Protein AF-A0A353DIU9-F1 (afdb_monomer_lite)

Sequence (204 aa):
ILGVVGCREQRPTGFNRALDSRRDLGPELVETLINTAALERGHLPIEGNPVATGRQLGFNDASKLLRRFGLEGIFGDGDDFFRGTLSVSLLELATAYATILEGGSRPATVFIRKVENTDRTLFSRPPAIFPAFNDHAIPEKLPVFLSGQSLSQADYWTVSLGEQCVVAIWIGFDQPRRFKLPAASILRLAAAQKKISGSNKNRK

Structure (mmCIF, N/CA/C/O backbone):
data_AF-A0A353DIU9-F1
#
_entry.id   AF-A0A353DIU9-F1
#
loop_
_atom_site.group_PDB
_atom_site.id
_atom_site.type_symbol
_atom_site.label_atom_id
_atom_site.label_alt_id
_atom_site.label_comp_id
_atom_site.label_asym_id
_atom_site.label_entity_id
_atom_site.label_seq_id
_atom_site.pdbx_PDB_ins_code
_atom_site.Cartn_x
_atom_site.Cartn_y
_atom_site.Cartn_z
_atom_site.occupancy
_atom_site.B_iso_or_equiv
_atom_site.auth_seq_id
_atom_site.auth_comp_id
_atom_site.auth_asym_id
_atom_site.auth_atom_id
_atom_site.pdbx_PDB_model_num
ATOM 1 N N . ILE A 1 1 ? -8.239 2.539 12.414 1.00 92.38 1 ILE A N 1
ATOM 2 C CA . ILE A 1 1 ? -8.618 3.209 11.148 1.00 92.38 1 ILE A CA 1
ATOM 3 C C . ILE A 1 1 ? -9.362 4.486 11.518 1.00 92.38 1 ILE A C 1
ATOM 5 O O . ILE A 1 1 ? -10.242 4.398 12.364 1.00 92.38 1 ILE A O 1
ATOM 9 N N . LEU A 1 2 ? -8.956 5.649 10.993 1.00 91.38 2 LEU A N 1
ATOM 10 C CA . LEU A 1 2 ? -9.533 6.954 11.376 1.00 91.38 2 LEU A CA 1
ATOM 11 C C . LEU A 1 2 ? -10.723 7.368 10.500 1.00 91.38 2 LEU A C 1
ATOM 13 O O . LEU A 1 2 ? -11.643 8.019 10.976 1.00 91.38 2 LEU A O 1
ATOM 17 N N . GLY A 1 3 ? -10.717 6.967 9.231 1.00 91.94 3 GLY A N 1
ATOM 18 C CA . GLY A 1 3 ? -11.800 7.218 8.291 1.00 91.94 3 GLY A CA 1
ATOM 19 C C . GLY A 1 3 ? -11.714 6.254 7.117 1.00 91.94 3 GLY A C 1
ATOM 20 O O . GLY A 1 3 ? -10.628 5.788 6.771 1.00 91.94 3 GLY A O 1
ATOM 21 N N . VAL A 1 4 ? -12.864 5.929 6.533 1.00 93.25 4 VAL A N 1
ATOM 22 C CA . VAL A 1 4 ? -12.969 5.078 5.347 1.00 93.25 4 VAL A CA 1
ATOM 23 C C . VAL A 1 4 ? -14.088 5.606 4.457 1.00 93.25 4 VAL A C 1
ATOM 25 O O . VAL A 1 4 ? -15.181 5.902 4.936 1.00 93.25 4 VAL A O 1
ATOM 28 N N . VAL A 1 5 ? -13.811 5.736 3.162 1.00 92.00 5 VAL A N 1
ATOM 29 C CA . VAL A 1 5 ? -14.793 6.137 2.149 1.00 92.00 5 VAL A CA 1
ATOM 30 C C . VAL A 1 5 ? -14.693 5.145 0.999 1.00 92.00 5 VAL A C 1
ATOM 32 O O . VAL A 1 5 ? -13.693 5.113 0.292 1.00 92.00 5 VAL A O 1
ATOM 35 N N . GLY A 1 6 ? -15.712 4.303 0.838 1.00 91.38 6 GLY A N 1
ATOM 36 C CA . GLY A 1 6 ? -15.717 3.219 -0.155 1.00 91.38 6 GLY A CA 1
ATOM 37 C C . GLY A 1 6 ? -16.501 3.500 -1.433 1.00 91.38 6 GLY A C 1
ATOM 38 O O . GLY A 1 6 ? -16.570 2.651 -2.324 1.00 91.38 6 GLY A O 1
ATOM 39 N N . CYS A 1 7 ? -17.183 4.639 -1.491 1.00 84.25 7 CYS A N 1
ATOM 40 C CA . CYS A 1 7 ? -18.276 4.872 -2.420 1.00 84.25 7 CYS A CA 1
ATOM 41 C C . CYS A 1 7 ? -18.476 6.382 -2.591 1.00 84.25 7 CYS A C 1
ATOM 43 O O . CYS A 1 7 ? -18.291 7.141 -1.638 1.00 84.25 7 CYS A O 1
ATOM 45 N N . ARG A 1 8 ? -18.809 6.818 -3.809 1.00 85.12 8 ARG A N 1
ATOM 46 C CA . ARG A 1 8 ? -19.121 8.228 -4.106 1.00 85.12 8 ARG A CA 1
ATOM 47 C C . ARG A 1 8 ? -20.609 8.512 -3.899 1.00 85.12 8 ARG A C 1
ATOM 49 O O . ARG A 1 8 ? -21.005 9.650 -3.671 1.00 85.12 8 ARG A O 1
ATOM 56 N N . GLU A 1 9 ? -21.429 7.481 -4.045 1.00 83.44 9 GLU A N 1
ATOM 57 C CA . GLU A 1 9 ? -22.877 7.537 -3.986 1.00 83.44 9 GLU A CA 1
ATOM 58 C C . GLU A 1 9 ? -23.370 7.844 -2.563 1.00 83.44 9 GLU A C 1
ATOM 60 O O . GLU A 1 9 ? -22.850 7.326 -1.578 1.00 83.44 9 GLU A O 1
ATOM 65 N N . GLN A 1 10 ? -24.438 8.639 -2.451 1.00 78.00 10 GLN A N 1
ATOM 66 C CA . GLN A 1 10 ? -25.072 8.944 -1.159 1.00 78.00 10 GLN A CA 1
ATOM 67 C C . GLN A 1 10 ? -25.763 7.724 -0.525 1.00 78.00 10 GLN A C 1
ATOM 69 O O . GLN A 1 10 ? -26.020 7.712 0.676 1.00 78.00 10 GLN A O 1
ATOM 74 N N . ARG A 1 11 ? -26.092 6.708 -1.335 1.00 77.88 11 ARG A N 1
ATOM 75 C CA . ARG A 1 11 ? -26.714 5.447 -0.912 1.00 77.88 11 ARG A CA 1
ATOM 76 C C . ARG A 1 11 ? -25.881 4.277 -1.448 1.00 77.88 11 ARG A C 1
ATOM 78 O O . ARG A 1 11 ? -26.096 3.867 -2.588 1.00 77.88 11 ARG A O 1
ATOM 85 N N . PRO A 1 12 ? -24.896 3.785 -0.682 1.00 76.12 12 PRO A N 1
ATOM 86 C CA . PRO A 1 12 ? -23.991 2.737 -1.140 1.00 76.12 12 PRO A CA 1
ATOM 87 C C . PRO A 1 12 ? -24.720 1.404 -1.349 1.00 76.12 12 PRO A C 1
ATOM 89 O O . PRO A 1 12 ? -25.588 1.027 -0.568 1.00 76.12 12 PRO A O 1
ATOM 92 N N . THR A 1 13 ? -24.318 0.659 -2.381 1.00 70.00 13 THR A N 1
ATOM 93 C CA . THR A 1 13 ? -24.894 -0.646 -2.764 1.00 70.00 13 THR A CA 1
ATOM 94 C C . THR A 1 13 ? -24.295 -1.837 -2.000 1.00 70.00 13 THR A C 1
ATOM 96 O O . THR A 1 13 ? -24.577 -2.984 -2.328 1.00 70.00 13 THR A O 1
ATOM 99 N N . GLY A 1 14 ? -23.459 -1.573 -0.989 1.00 82.38 14 GLY A N 1
ATOM 100 C CA . GLY A 1 14 ? -22.790 -2.581 -0.158 1.00 82.38 14 GLY A CA 1
ATOM 101 C C . GLY A 1 14 ? -21.334 -2.874 -0.538 1.00 82.38 14 GLY A C 1
ATOM 102 O O . GLY A 1 14 ? -20.595 -3.361 0.307 1.00 82.38 14 GLY A O 1
ATOM 103 N N . PHE A 1 15 ? -20.888 -2.519 -1.749 1.00 88.88 15 PHE A N 1
ATOM 104 C CA . PHE A 1 15 ? -19.489 -2.685 -2.167 1.00 88.88 15 PHE A CA 1
ATOM 105 C C . PHE A 1 15 ? -18.617 -1.510 -1.699 1.00 88.88 15 PHE A C 1
ATOM 107 O O . PHE A 1 15 ? -18.798 -0.371 -2.148 1.00 88.88 15 PHE A O 1
ATOM 114 N N . ASN A 1 16 ? -17.660 -1.770 -0.809 1.00 91.50 16 ASN A N 1
ATOM 115 C CA . ASN A 1 16 ? -16.764 -0.765 -0.251 1.00 91.50 16 ASN A CA 1
ATOM 116 C C . ASN A 1 16 ? -15.406 -0.816 -0.957 1.00 91.50 16 ASN A C 1
ATOM 118 O O . ASN A 1 16 ? -14.529 -1.593 -0.598 1.00 91.50 16 ASN A O 1
ATOM 122 N N . ARG A 1 17 ? -15.170 0.080 -1.919 1.00 94.12 17 ARG A N 1
ATOM 123 C CA . ARG A 1 17 ? -13.924 0.096 -2.712 1.00 94.12 17 ARG A CA 1
ATOM 124 C C . ARG A 1 17 ? -12.656 0.307 -1.888 1.00 94.12 17 ARG A C 1
ATOM 126 O O . ARG A 1 17 ? -11.587 -0.086 -2.334 1.00 94.12 17 ARG A O 1
ATOM 133 N N . ALA A 1 18 ? -12.750 0.897 -0.699 1.00 92.06 18 ALA A N 1
ATOM 134 C CA . ALA A 1 18 ? -11.584 1.055 0.163 1.00 92.06 18 ALA A CA 1
ATOM 135 C C . ALA A 1 18 ? -11.143 -0.272 0.810 1.00 92.06 18 ALA A C 1
ATOM 137 O O . ALA A 1 18 ? -9.990 -0.393 1.222 1.00 92.06 18 ALA A O 1
ATOM 138 N N . LEU A 1 19 ? -12.049 -1.251 0.907 1.00 91.38 19 LEU A N 1
ATOM 139 C CA . LEU A 1 19 ? -11.820 -2.538 1.569 1.00 91.38 19 LEU A CA 1
ATOM 140 C C . LEU A 1 19 ? -11.812 -3.710 0.582 1.00 91.38 19 LEU A C 1
ATOM 142 O O . LEU A 1 19 ? -10.955 -4.584 0.682 1.00 91.38 19 LEU A O 1
ATOM 146 N N . ASP A 1 20 ? -12.730 -3.693 -0.382 1.00 92.31 20 ASP A N 1
ATOM 147 C CA . ASP A 1 20 ? -13.056 -4.841 -1.230 1.00 92.31 20 ASP A CA 1
ATOM 148 C C . ASP A 1 20 ? -12.387 -4.773 -2.611 1.00 92.31 20 ASP A C 1
ATOM 150 O O . ASP A 1 20 ? -12.128 -5.801 -3.234 1.00 92.31 20 ASP A O 1
ATOM 154 N N . SER A 1 21 ? -12.103 -3.566 -3.119 1.00 94.25 21 SER A N 1
ATOM 155 C CA . SER A 1 21 ? -11.459 -3.402 -4.427 1.00 94.25 21 SER A CA 1
ATOM 156 C C . SER A 1 21 ? -9.963 -3.670 -4.319 1.00 94.25 21 SER A C 1
ATOM 158 O O . SER A 1 21 ? -9.297 -3.115 -3.448 1.00 94.25 21 SER A O 1
ATOM 160 N N . ARG A 1 22 ? -9.426 -4.449 -5.261 1.00 96.44 22 ARG A N 1
ATOM 161 C CA . ARG A 1 22 ? -7.987 -4.686 -5.432 1.00 96.44 22 ARG A CA 1
ATOM 162 C C . ARG A 1 22 ? -7.544 -4.191 -6.800 1.00 96.44 22 ARG A C 1
ATOM 164 O O . ARG A 1 22 ? -8.190 -4.507 -7.798 1.00 96.44 22 ARG A O 1
ATOM 171 N N . ARG A 1 23 ? -6.505 -3.360 -6.840 1.00 96.88 23 ARG A N 1
ATOM 172 C CA . ARG A 1 23 ? -6.073 -2.624 -8.037 1.00 96.88 23 ARG A CA 1
ATOM 173 C C . ARG A 1 23 ? -4.554 -2.541 -8.091 1.00 96.88 23 ARG A C 1
ATOM 175 O O . ARG A 1 23 ? -3.916 -2.543 -7.042 1.00 96.88 23 ARG A O 1
ATOM 182 N N . ASP A 1 24 ? -4.009 -2.472 -9.302 1.00 97.00 24 ASP A N 1
ATOM 183 C CA . ASP A 1 24 ? -2.567 -2.333 -9.512 1.00 97.00 24 ASP A CA 1
ATOM 184 C C . ASP A 1 24 ? -2.090 -0.941 -9.102 1.00 97.00 24 ASP A C 1
ATOM 186 O O . ASP A 1 24 ? -2.813 0.044 -9.265 1.00 97.00 24 ASP A O 1
ATOM 190 N N . LEU A 1 25 ? -0.864 -0.851 -8.590 1.00 96.19 25 LEU A N 1
ATOM 191 C CA . LEU A 1 25 ? -0.301 0.388 -8.056 1.00 96.19 25 LEU A CA 1
ATOM 192 C C . LEU A 1 25 ? 0.372 1.239 -9.134 1.00 96.19 25 LEU A C 1
ATOM 194 O O . LEU A 1 25 ? 0.007 2.397 -9.329 1.00 96.19 25 LEU A O 1
ATOM 198 N N . GLY A 1 26 ? 1.346 0.651 -9.830 1.00 96.62 26 GLY A N 1
ATOM 199 C CA . GLY A 1 26 ? 2.267 1.363 -10.717 1.00 96.62 26 GLY A CA 1
ATOM 200 C C . GLY A 1 26 ? 3.628 1.710 -10.091 1.00 96.62 26 GLY A C 1
ATOM 201 O O . GLY A 1 26 ? 3.849 1.484 -8.893 1.00 96.62 26 GLY A O 1
ATOM 202 N N . PRO A 1 27 ? 4.558 2.229 -10.912 1.00 96.56 27 PRO A N 1
ATOM 203 C CA . PRO A 1 27 ? 5.972 2.338 -10.567 1.00 96.56 27 PRO A CA 1
ATOM 204 C C . PRO A 1 27 ? 6.255 3.370 -9.467 1.00 96.56 27 PRO A C 1
ATOM 206 O O . PRO A 1 27 ? 7.092 3.119 -8.605 1.00 96.56 27 PRO A O 1
ATOM 209 N N . GLU A 1 28 ? 5.538 4.494 -9.432 1.00 96.12 28 GLU A N 1
ATOM 210 C CA . GLU A 1 28 ? 5.808 5.559 -8.456 1.00 96.12 28 GLU A CA 1
ATOM 211 C C . GLU A 1 28 ? 5.405 5.160 -7.029 1.00 96.12 28 GLU A C 1
ATOM 213 O O . GLU A 1 28 ? 6.017 5.592 -6.053 1.00 96.12 28 GLU A O 1
ATOM 218 N N . LEU A 1 29 ? 4.371 4.325 -6.891 1.00 96.94 29 LEU A N 1
ATOM 219 C CA . LEU A 1 29 ? 3.919 3.834 -5.587 1.00 96.94 29 LEU A CA 1
ATOM 220 C C . LEU A 1 29 ? 4.776 2.646 -5.132 1.00 96.94 29 LEU A C 1
ATOM 222 O O . LEU A 1 29 ? 5.149 2.553 -3.964 1.00 96.94 29 LEU A O 1
ATOM 226 N N . VAL A 1 30 ? 5.125 1.733 -6.041 1.00 97.38 30 VAL A N 1
ATOM 227 C CA . VAL A 1 30 ? 5.917 0.553 -5.666 1.00 97.38 30 VAL A CA 1
ATOM 228 C C . VAL A 1 30 ? 7.360 0.899 -5.299 1.00 97.38 30 VAL A C 1
ATOM 230 O O . VAL A 1 30 ? 7.969 0.187 -4.505 1.00 97.38 30 VAL A O 1
ATOM 233 N N . GLU A 1 31 ? 7.907 1.997 -5.826 1.00 96.62 31 GLU A N 1
ATOM 234 C CA . GLU A 1 31 ? 9.313 2.350 -5.643 1.00 96.62 31 GLU A CA 1
ATOM 235 C C . GLU A 1 31 ? 9.712 2.477 -4.174 1.00 96.62 31 GLU A C 1
ATOM 237 O O . GLU A 1 31 ? 10.659 1.825 -3.744 1.00 96.62 31 GLU A O 1
ATOM 242 N N . THR A 1 32 ? 8.971 3.243 -3.370 1.00 96.94 32 THR A N 1
ATOM 243 C CA . THR A 1 32 ? 9.295 3.378 -1.939 1.00 96.94 32 THR A CA 1
ATOM 244 C C . THR A 1 32 ? 9.235 2.029 -1.222 1.00 96.94 32 THR A C 1
ATOM 246 O O . THR A 1 32 ? 10.104 1.734 -0.408 1.00 96.94 32 THR A O 1
ATOM 249 N N . LEU A 1 33 ? 8.261 1.181 -1.564 1.00 97.69 33 LEU A N 1
ATOM 250 C CA . LEU A 1 33 ? 8.105 -0.146 -0.967 1.00 97.69 33 LEU A CA 1
ATOM 251 C C . LEU A 1 33 ? 9.306 -1.055 -1.288 1.00 97.69 33 LEU A C 1
ATOM 253 O O . LEU A 1 33 ? 9.844 -1.712 -0.397 1.00 97.69 33 LEU A O 1
ATOM 257 N N . ILE A 1 34 ? 9.748 -1.072 -2.548 1.00 97.81 34 ILE A N 1
ATOM 258 C CA . ILE A 1 34 ? 10.893 -1.875 -2.996 1.00 97.81 34 ILE A CA 1
ATOM 259 C C . ILE A 1 34 ? 12.206 -1.320 -2.452 1.00 97.81 34 ILE A C 1
ATOM 261 O O . ILE A 1 34 ? 13.049 -2.101 -2.021 1.00 97.81 34 ILE A O 1
ATOM 265 N N . ASN A 1 35 ? 12.365 0.001 -2.400 1.00 97.44 35 ASN A N 1
ATOM 266 C CA . ASN A 1 35 ? 13.553 0.636 -1.838 1.00 97.44 35 ASN A CA 1
ATOM 267 C C . ASN A 1 35 ? 13.701 0.301 -0.347 1.00 97.44 35 ASN A C 1
ATOM 269 O O . ASN A 1 35 ? 14.782 -0.097 0.077 1.00 97.44 35 ASN A O 1
ATOM 273 N N . THR A 1 36 ? 12.618 0.371 0.436 1.00 98.00 36 THR A N 1
ATOM 274 C CA . THR A 1 36 ? 12.624 -0.067 1.843 1.00 98.00 36 THR A CA 1
ATOM 275 C C . THR A 1 36 ? 12.973 -1.550 1.968 1.00 98.00 36 THR A C 1
ATOM 277 O O . THR A 1 36 ? 13.806 -1.926 2.789 1.00 98.00 36 THR A O 1
ATOM 280 N N . ALA A 1 37 ? 12.378 -2.413 1.139 1.00 98.12 37 ALA A N 1
ATOM 281 C CA . ALA A 1 37 ? 12.677 -3.844 1.163 1.00 98.12 37 ALA A CA 1
ATOM 282 C C . ALA A 1 37 ? 14.140 -4.154 0.784 1.00 98.12 37 ALA A C 1
ATOM 284 O O . ALA A 1 37 ? 14.746 -5.059 1.355 1.00 98.12 37 ALA A O 1
ATOM 285 N N . ALA A 1 38 ? 14.714 -3.399 -0.155 1.00 97.88 38 ALA A N 1
ATOM 286 C CA . ALA A 1 38 ? 16.107 -3.524 -0.563 1.00 97.88 38 ALA A CA 1
ATOM 287 C C . ALA A 1 38 ? 17.060 -3.126 0.572 1.00 97.88 38 ALA A C 1
ATOM 289 O O . ALA A 1 38 ? 17.967 -3.896 0.893 1.00 97.88 38 ALA A O 1
ATOM 290 N N . LEU A 1 39 ? 16.801 -1.993 1.235 1.00 97.75 39 LEU A N 1
ATOM 291 C CA . LEU A 1 39 ? 17.610 -1.521 2.361 1.00 97.75 39 LEU A CA 1
ATOM 292 C C . LEU A 1 39 ? 17.602 -2.510 3.536 1.00 97.75 39 LEU A C 1
ATOM 294 O O . LEU A 1 39 ? 18.659 -2.791 4.089 1.00 97.75 39 LEU A O 1
ATOM 298 N N . GLU A 1 40 ? 16.453 -3.119 3.855 1.00 98.06 40 GLU A N 1
ATOM 299 C CA . GLU A 1 40 ? 16.345 -4.168 4.891 1.00 98.06 40 GLU A CA 1
ATOM 300 C C . GLU A 1 40 ? 17.230 -5.393 4.600 1.00 98.06 40 GLU A C 1
ATOM 302 O O . GLU A 1 40 ? 17.585 -6.136 5.513 1.00 98.06 40 GLU A O 1
ATOM 307 N N . ARG A 1 41 ? 17.595 -5.632 3.334 1.00 97.44 41 ARG A N 1
ATOM 308 C CA . ARG A 1 41 ? 18.524 -6.701 2.932 1.00 97.44 41 ARG A CA 1
ATOM 309 C C . ARG A 1 41 ? 19.929 -6.199 2.600 1.00 97.44 41 ARG A C 1
ATOM 311 O O . ARG A 1 41 ? 20.741 -6.974 2.103 1.00 97.44 41 ARG A O 1
ATOM 318 N N . GLY A 1 42 ? 20.235 -4.937 2.895 1.00 96.50 42 GLY A N 1
ATOM 319 C CA . GLY A 1 42 ? 21.548 -4.342 2.648 1.00 96.50 42 GLY A CA 1
ATOM 320 C C . GLY A 1 42 ? 21.831 -4.024 1.177 1.00 96.50 42 GLY A C 1
ATOM 321 O O . GLY A 1 42 ? 22.985 -3.805 0.813 1.00 96.50 42 GLY A O 1
ATOM 322 N N . HIS A 1 43 ? 20.805 -3.993 0.323 1.00 97.00 43 HIS A N 1
ATOM 323 C CA . HIS A 1 43 ? 20.927 -3.546 -1.063 1.00 97.00 43 HIS A CA 1
ATOM 324 C C . HIS A 1 43 ? 20.680 -2.041 -1.161 1.00 97.00 43 HIS A C 1
ATOM 326 O O . HIS A 1 43 ? 19.716 -1.523 -0.596 1.00 97.00 43 HIS A O 1
ATOM 332 N N . LEU A 1 44 ? 21.532 -1.340 -1.912 1.00 95.81 44 LEU A N 1
ATOM 333 C CA . LEU A 1 44 ? 21.380 0.094 -2.142 1.00 95.81 44 LEU A CA 1
ATOM 334 C C . LEU A 1 44 ? 20.344 0.343 -3.252 1.00 95.81 44 LEU A C 1
ATOM 336 O O . LEU A 1 44 ? 20.527 -0.141 -4.376 1.00 95.81 44 LEU A O 1
ATOM 340 N N . PRO A 1 45 ? 19.270 1.107 -2.975 1.00 96.50 45 PRO A N 1
ATOM 341 C CA . PRO A 1 45 ? 18.291 1.463 -3.989 1.00 96.50 45 PRO A CA 1
ATOM 342 C C . PRO A 1 45 ? 18.896 2.252 -5.151 1.00 96.50 45 PRO A C 1
ATOM 344 O O . PRO A 1 45 ? 19.708 3.155 -4.956 1.00 96.50 45 PRO A O 1
ATOM 347 N N . ILE A 1 46 ? 18.443 1.947 -6.366 1.00 96.19 46 ILE A N 1
ATOM 348 C CA . ILE A 1 46 ? 18.699 2.747 -7.564 1.00 96.19 46 ILE A CA 1
ATOM 349 C C . ILE A 1 46 ? 17.509 3.693 -7.740 1.00 96.19 46 ILE A C 1
ATOM 351 O O . ILE A 1 46 ? 16.416 3.268 -8.121 1.00 96.19 46 ILE A O 1
ATOM 355 N N . GLU A 1 47 ? 17.728 4.972 -7.438 1.00 91.56 47 GLU A N 1
ATOM 356 C CA . GLU A 1 47 ? 16.706 6.026 -7.488 1.00 91.56 47 GLU A CA 1
ATOM 357 C C . GLU A 1 47 ? 16.010 6.085 -8.861 1.00 91.56 47 GLU A C 1
ATOM 359 O O . GLU A 1 47 ? 16.658 6.042 -9.910 1.00 91.56 47 GLU A O 1
ATOM 364 N N . GLY A 1 48 ? 14.674 6.139 -8.856 1.00 93.69 48 GLY A N 1
ATOM 365 C CA . GLY A 1 48 ? 13.836 6.170 -10.055 1.00 93.69 48 GLY A CA 1
ATOM 366 C C . GLY A 1 48 ? 13.793 4.858 -10.844 1.00 93.69 48 GLY A C 1
ATOM 367 O O . GLY A 1 48 ? 13.194 4.810 -11.920 1.00 93.69 48 GLY A O 1
ATOM 368 N N . ASN A 1 49 ? 14.429 3.786 -10.356 1.00 96.56 49 ASN A N 1
ATOM 369 C CA . ASN A 1 49 ? 14.504 2.508 -11.058 1.00 96.56 49 ASN A CA 1
ATOM 370 C C . ASN A 1 49 ? 14.141 1.321 -10.147 1.00 96.56 49 ASN A C 1
ATOM 372 O O . ASN A 1 49 ? 14.999 0.493 -9.816 1.00 96.56 49 ASN A O 1
ATOM 376 N N . PRO A 1 50 ? 12.852 1.177 -9.778 1.00 96.56 50 PRO A N 1
ATOM 377 C CA . PRO A 1 50 ? 12.405 0.111 -8.885 1.00 96.56 50 PRO A CA 1
ATOM 378 C C . PRO A 1 50 ? 12.646 -1.294 -9.450 1.00 96.56 50 PRO A C 1
ATOM 380 O O . PRO A 1 50 ? 12.844 -2.231 -8.683 1.00 96.56 50 PRO A O 1
ATOM 383 N N . VAL A 1 51 ? 12.707 -1.452 -10.778 1.00 98.06 51 VAL A N 1
ATOM 384 C CA . VAL A 1 51 ? 13.047 -2.730 -11.424 1.00 98.06 51 VAL A CA 1
ATOM 385 C C . VAL A 1 51 ? 14.503 -3.102 -11.173 1.00 98.06 51 VAL A C 1
ATOM 387 O O . VAL A 1 51 ? 14.787 -4.229 -10.777 1.00 98.06 51 VAL A O 1
ATOM 390 N N . ALA A 1 52 ? 15.437 -2.171 -11.377 1.00 98.00 52 ALA A N 1
ATOM 391 C CA . ALA A 1 52 ? 16.848 -2.444 -11.132 1.00 98.00 52 ALA A CA 1
ATOM 392 C C . ALA A 1 52 ? 17.118 -2.703 -9.642 1.00 98.00 52 ALA A C 1
ATOM 394 O O . ALA A 1 52 ? 17.816 -3.663 -9.324 1.00 98.00 52 ALA A O 1
ATOM 395 N N . THR A 1 53 ? 16.514 -1.924 -8.738 1.00 97.56 53 THR A N 1
ATOM 396 C CA . THR A 1 53 ? 16.554 -2.183 -7.287 1.00 97.56 53 THR A CA 1
ATOM 397 C C . THR A 1 53 ? 15.976 -3.558 -6.951 1.00 97.56 53 THR A C 1
ATOM 399 O O . THR A 1 53 ? 16.606 -4.364 -6.271 1.00 97.56 53 THR A O 1
ATOM 402 N N . GLY A 1 54 ? 14.792 -3.862 -7.479 1.00 96.94 54 GLY A N 1
ATOM 403 C CA . GLY A 1 54 ? 14.092 -5.115 -7.242 1.00 96.94 54 GLY A CA 1
ATOM 404 C C . GLY A 1 54 ? 14.860 -6.346 -7.713 1.00 96.94 54 GLY A C 1
ATOM 405 O O . GLY A 1 54 ? 14.885 -7.359 -7.020 1.00 96.94 54 GLY A O 1
ATOM 406 N N . ARG A 1 55 ? 15.558 -6.255 -8.848 1.00 97.62 55 ARG A N 1
ATOM 407 C CA . ARG A 1 55 ? 16.420 -7.333 -9.354 1.00 97.62 55 ARG A CA 1
ATOM 408 C C . ARG A 1 55 ? 17.606 -7.638 -8.436 1.00 97.62 55 ARG A C 1
ATOM 410 O O . ARG A 1 55 ? 18.001 -8.797 -8.381 1.00 97.62 55 ARG A O 1
ATOM 417 N N . GLN A 1 56 ? 18.146 -6.648 -7.713 1.00 96.62 56 GLN A N 1
ATOM 418 C CA . GLN A 1 56 ? 19.188 -6.897 -6.703 1.00 96.62 56 GLN A CA 1
ATOM 419 C C . GLN A 1 56 ? 18.651 -7.749 -5.548 1.00 96.62 56 GLN A C 1
ATOM 421 O O . GLN A 1 56 ? 19.336 -8.652 -5.082 1.00 96.62 56 GLN A O 1
ATOM 426 N N . LEU A 1 57 ? 17.414 -7.471 -5.125 1.00 96.00 57 LEU A N 1
ATOM 427 C CA . LEU A 1 57 ? 16.736 -8.147 -4.019 1.00 96.00 57 LEU A CA 1
ATOM 428 C C . LEU A 1 57 ? 16.167 -9.525 -4.412 1.00 96.00 57 LEU A C 1
ATOM 430 O O . LEU A 1 57 ? 16.140 -10.452 -3.608 1.00 96.00 57 LEU A O 1
ATOM 434 N N . GLY A 1 58 ? 15.686 -9.659 -5.649 1.00 96.62 58 GLY A N 1
ATOM 435 C CA . GLY A 1 58 ? 14.988 -10.841 -6.146 1.00 96.62 58 GLY A CA 1
ATOM 436 C C . GLY A 1 58 ? 13.522 -10.930 -5.695 1.00 96.62 58 GLY A C 1
ATOM 437 O O . GLY A 1 58 ? 13.126 -10.468 -4.624 1.00 96.62 58 GLY A O 1
ATOM 438 N N . PHE A 1 59 ? 12.685 -11.565 -6.524 1.00 96.38 59 PHE A N 1
ATOM 439 C CA . PHE A 1 59 ? 11.230 -11.634 -6.318 1.00 96.38 59 PHE A CA 1
ATOM 440 C C . PHE A 1 59 ? 10.826 -12.290 -4.988 1.00 96.38 59 PHE A C 1
ATOM 442 O O . PHE A 1 59 ? 9.933 -11.805 -4.294 1.00 96.38 59 PHE A O 1
ATOM 449 N N . ASN A 1 60 ? 11.479 -13.389 -4.605 1.00 95.88 60 ASN A N 1
ATOM 450 C CA . ASN A 1 60 ? 11.102 -14.147 -3.409 1.00 95.88 60 ASN A CA 1
ATOM 451 C C . ASN A 1 60 ? 11.313 -13.351 -2.116 1.00 95.88 60 ASN A C 1
ATOM 453 O O . ASN A 1 60 ? 10.469 -13.404 -1.223 1.00 95.88 60 ASN A O 1
ATOM 457 N N . ASP A 1 61 ? 12.419 -12.617 -2.002 1.00 96.56 61 ASP A N 1
ATOM 458 C CA . ASP A 1 61 ? 12.679 -11.802 -0.815 1.00 96.56 61 ASP A CA 1
ATOM 459 C C . ASP A 1 61 ? 11.831 -10.533 -0.814 1.00 96.56 61 ASP A C 1
ATOM 461 O O . ASP A 1 61 ? 11.235 -10.200 0.214 1.00 96.56 61 ASP A O 1
ATOM 465 N N . ALA A 1 62 ? 11.685 -9.890 -1.973 1.00 97.12 62 ALA A N 1
ATOM 466 C CA . ALA A 1 62 ? 10.831 -8.721 -2.121 1.00 97.12 62 ALA A CA 1
ATOM 467 C C . ALA A 1 62 ? 9.366 -9.030 -1.777 1.00 97.12 62 ALA A C 1
ATOM 469 O O . ALA A 1 62 ? 8.768 -8.349 -0.948 1.00 97.12 62 ALA A O 1
ATOM 470 N N . SER A 1 63 ? 8.793 -10.096 -2.340 1.00 97.25 63 SER A N 1
ATOM 471 C CA . SER A 1 63 ? 7.406 -10.498 -2.072 1.00 97.25 63 SER A CA 1
ATOM 472 C C . SER A 1 63 ? 7.170 -10.833 -0.596 1.00 97.25 63 SER A C 1
ATOM 474 O O . SER A 1 63 ? 6.180 -10.385 -0.015 1.00 97.25 63 SER A O 1
ATOM 476 N N . LYS A 1 64 ? 8.091 -11.557 0.054 1.00 97.62 64 LYS A N 1
ATOM 477 C CA . LYS A 1 64 ? 8.007 -11.844 1.496 1.00 97.62 64 LYS A CA 1
ATOM 478 C C . LYS A 1 64 ? 8.040 -10.568 2.336 1.00 97.62 64 LYS A C 1
ATOM 480 O O . LYS A 1 64 ? 7.267 -10.453 3.286 1.00 97.62 64 LYS A O 1
ATOM 485 N N . LEU A 1 65 ? 8.905 -9.611 2.002 1.00 98.19 65 LEU A N 1
ATOM 486 C CA . LEU A 1 65 ? 8.993 -8.333 2.715 1.00 98.19 65 LEU A CA 1
ATOM 487 C C . LEU A 1 65 ? 7.744 -7.475 2.510 1.00 98.19 65 LEU A C 1
ATOM 489 O O . LEU A 1 65 ? 7.176 -6.995 3.486 1.00 98.19 65 LEU A O 1
ATOM 493 N N . LEU A 1 66 ? 7.235 -7.366 1.283 1.00 98.12 66 LEU A N 1
ATOM 494 C CA . LEU A 1 66 ? 5.998 -6.628 1.019 1.00 98.12 66 LEU A CA 1
ATOM 495 C C . LEU A 1 66 ? 4.788 -7.219 1.763 1.00 98.12 66 LEU A C 1
ATOM 497 O O . LEU A 1 66 ? 3.960 -6.466 2.284 1.00 98.12 66 LEU A O 1
ATOM 501 N N . ARG A 1 67 ? 4.719 -8.548 1.924 1.00 98.25 67 ARG A N 1
ATOM 502 C CA . ARG A 1 67 ? 3.721 -9.192 2.801 1.00 98.25 67 ARG A CA 1
ATOM 503 C C . ARG A 1 67 ? 3.906 -8.813 4.268 1.00 98.25 67 ARG A C 1
ATOM 505 O O . ARG A 1 67 ? 2.936 -8.465 4.943 1.00 98.25 67 ARG A O 1
ATOM 512 N N . ARG A 1 68 ? 5.150 -8.765 4.763 1.00 98.19 68 ARG A N 1
ATOM 513 C CA . ARG A 1 68 ? 5.449 -8.254 6.118 1.00 98.19 68 ARG A CA 1
ATOM 514 C C . ARG A 1 68 ? 4.982 -6.810 6.297 1.00 98.19 68 ARG A C 1
ATOM 516 O O . ARG A 1 68 ? 4.521 -6.482 7.385 1.00 98.19 68 ARG A O 1
ATOM 523 N N . PHE A 1 69 ? 5.004 -5.983 5.249 1.00 98.06 69 PHE A N 1
ATOM 524 C CA . PHE A 1 69 ? 4.505 -4.601 5.305 1.00 98.06 69 PHE A CA 1
ATOM 525 C C . PHE A 1 69 ? 2.967 -4.536 5.364 1.00 98.06 69 PHE A C 1
ATOM 527 O O . PHE A 1 69 ? 2.406 -3.527 5.779 1.00 98.06 69 PHE A O 1
ATOM 534 N N . GLY A 1 70 ? 2.264 -5.624 5.030 1.00 97.12 70 GLY A N 1
ATOM 535 C CA . GLY A 1 70 ? 0.797 -5.706 5.056 1.00 97.12 70 GLY A CA 1
ATOM 536 C C . GLY A 1 70 ? 0.131 -5.782 3.685 1.00 97.12 70 GLY A C 1
ATOM 537 O O . GLY A 1 70 ? -1.087 -5.635 3.609 1.00 97.12 70 GLY A O 1
ATOM 538 N N . LEU A 1 71 ? 0.895 -6.010 2.613 1.00 97.25 71 LEU A N 1
ATOM 539 C CA . LEU A 1 71 ? 0.347 -6.236 1.276 1.00 97.25 71 LEU A CA 1
ATOM 540 C C . LEU A 1 71 ? 0.058 -7.727 1.085 1.00 97.25 71 LEU A C 1
ATOM 542 O O . LEU A 1 71 ? 0.975 -8.505 0.841 1.00 97.25 71 LEU A O 1
ATOM 546 N N . GLU A 1 72 ? -1.210 -8.127 1.174 1.00 95.12 72 GLU A N 1
ATOM 547 C CA . GLU A 1 72 ? -1.618 -9.535 1.014 1.00 95.12 72 GLU A CA 1
ATOM 548 C C . GLU A 1 72 ? -2.172 -9.868 -0.376 1.00 95.12 72 GLU A C 1
ATOM 550 O O . GLU A 1 72 ? -2.551 -11.010 -0.640 1.00 95.12 72 GLU A O 1
ATOM 555 N N . GLY A 1 73 ? -2.184 -8.888 -1.279 1.00 93.75 73 GLY A N 1
ATOM 556 C CA . GLY A 1 73 ? -2.698 -9.026 -2.634 1.00 93.75 73 GLY A CA 1
ATOM 557 C C . GLY A 1 73 ? -1.958 -10.004 -3.547 1.00 93.75 73 GLY A C 1
ATOM 558 O O . GLY A 1 73 ? -1.053 -10.752 -3.156 1.00 93.75 73 GLY A O 1
ATOM 559 N N . ILE A 1 74 ? -2.390 -9.988 -4.807 1.00 96.88 74 ILE A N 1
ATOM 560 C CA . ILE A 1 74 ? -1.805 -10.801 -5.875 1.00 96.88 74 ILE A CA 1
ATOM 561 C C . ILE A 1 74 ? -0.672 -10.001 -6.502 1.00 96.88 74 ILE A C 1
ATOM 563 O O . ILE A 1 74 ? -0.857 -8.852 -6.901 1.00 96.88 74 ILE A O 1
ATOM 567 N N . PHE A 1 75 ? 0.506 -10.605 -6.562 1.00 96.94 75 PHE A N 1
ATOM 568 C CA . PHE A 1 75 ? 1.705 -9.987 -7.108 1.00 96.94 75 PHE A CA 1
ATOM 569 C C . PHE A 1 75 ? 1.914 -10.494 -8.530 1.00 96.94 75 PHE A C 1
ATOM 571 O O . PHE A 1 75 ? 1.750 -11.688 -8.772 1.00 96.94 75 PHE A O 1
ATOM 578 N N . GLY A 1 76 ? 2.238 -9.589 -9.453 1.00 94.25 76 GLY A N 1
ATOM 579 C CA . GLY A 1 76 ? 2.665 -9.960 -10.798 1.00 94.25 76 GLY A CA 1
ATOM 580 C C . GLY A 1 76 ? 3.984 -10.731 -10.773 1.00 94.25 76 GLY A C 1
ATOM 581 O O . GLY A 1 76 ? 4.662 -10.785 -9.748 1.00 94.25 76 GLY A O 1
ATOM 582 N N . ASP A 1 77 ? 4.358 -11.306 -11.908 1.00 88.75 77 ASP A N 1
ATOM 583 C CA . ASP A 1 77 ? 5.587 -12.086 -12.036 1.00 88.75 77 ASP A CA 1
ATOM 584 C C . ASP A 1 77 ? 6.758 -11.235 -12.549 1.00 88.75 77 ASP A C 1
ATOM 586 O O . ASP A 1 77 ? 6.583 -10.208 -13.209 1.00 88.75 77 ASP A O 1
ATOM 590 N N . GLY A 1 78 ? 7.981 -11.689 -12.268 1.00 89.12 78 GLY A N 1
ATOM 591 C CA . GLY A 1 78 ? 9.203 -11.122 -12.842 1.00 89.12 78 GLY A CA 1
ATOM 592 C C . GLY A 1 78 ? 9.356 -9.616 -12.602 1.00 89.12 78 GLY A C 1
ATOM 593 O O . GLY A 1 78 ? 9.223 -9.135 -11.479 1.00 89.12 78 GLY A O 1
ATOM 594 N N . ASP A 1 79 ? 9.663 -8.868 -13.664 1.00 95.56 79 ASP A N 1
ATOM 595 C CA . ASP A 1 79 ? 9.862 -7.417 -13.572 1.00 95.56 79 ASP A CA 1
ATOM 596 C C . ASP A 1 79 ? 8.558 -6.632 -13.402 1.00 95.56 79 ASP A C 1
ATOM 598 O O . ASP A 1 79 ? 8.590 -5.514 -12.886 1.00 95.56 79 ASP A O 1
ATOM 602 N N . ASP A 1 80 ? 7.415 -7.185 -13.811 1.00 95.38 80 ASP A N 1
ATOM 603 C CA . ASP A 1 80 ? 6.128 -6.488 -13.736 1.00 95.38 80 ASP A CA 1
ATOM 604 C C . ASP A 1 80 ? 5.713 -6.244 -12.284 1.00 95.38 80 ASP A C 1
ATOM 606 O O . ASP A 1 80 ? 5.148 -5.191 -11.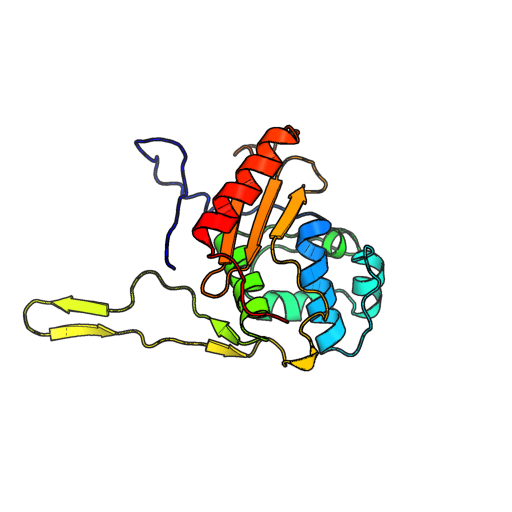973 1.00 95.38 80 ASP A O 1
ATOM 610 N N . PHE A 1 81 ? 6.087 -7.154 -11.381 1.00 97.19 81 PHE A N 1
ATOM 611 C CA . PHE A 1 81 ? 6.026 -6.956 -9.934 1.00 97.19 81 PHE A CA 1
ATOM 612 C C . PHE A 1 81 ? 6.722 -5.659 -9.504 1.00 97.19 81 PHE A C 1
ATOM 614 O O . PHE A 1 81 ? 6.118 -4.800 -8.861 1.00 97.19 81 PHE A O 1
ATOM 621 N N . PHE A 1 82 ? 7.980 -5.478 -9.918 1.00 97.88 82 PHE A N 1
ATOM 622 C CA . PHE A 1 82 ? 8.788 -4.309 -9.569 1.00 97.88 82 PHE A CA 1
ATOM 623 C C . PHE A 1 82 ? 8.354 -3.031 -10.296 1.00 97.88 82 PHE A C 1
ATOM 625 O O . PHE A 1 82 ? 8.721 -1.934 -9.886 1.00 97.88 82 PHE A O 1
ATOM 632 N N . ARG A 1 83 ? 7.551 -3.148 -11.359 1.00 97.12 83 ARG A N 1
ATOM 633 C CA . ARG A 1 83 ? 6.867 -2.019 -12.010 1.00 97.12 83 ARG A CA 1
ATOM 634 C C . ARG A 1 83 ? 5.531 -1.663 -11.351 1.00 97.12 83 ARG A C 1
ATOM 636 O O . ARG A 1 83 ? 4.873 -0.723 -11.791 1.00 97.12 83 ARG A O 1
ATOM 643 N N . GLY A 1 84 ? 5.130 -2.390 -10.310 1.00 96.69 84 GLY A N 1
ATOM 644 C CA . GLY A 1 84 ? 3.937 -2.097 -9.520 1.00 96.69 84 GLY A CA 1
ATOM 645 C C . GLY A 1 84 ? 2.684 -2.844 -9.965 1.00 96.69 84 GLY A C 1
ATOM 646 O O . GLY A 1 84 ? 1.580 -2.402 -9.639 1.00 96.69 84 GLY A O 1
ATOM 647 N N . THR A 1 85 ? 2.840 -3.964 -10.677 1.00 97.06 85 THR A N 1
ATOM 648 C CA . THR A 1 85 ? 1.758 -4.931 -10.923 1.00 97.06 85 THR A CA 1
ATOM 649 C C . THR A 1 85 ? 1.515 -5.714 -9.634 1.00 97.06 85 THR A C 1
ATOM 651 O O . THR A 1 85 ? 2.132 -6.746 -9.362 1.00 97.06 85 THR A O 1
ATOM 654 N N . LEU A 1 86 ? 0.686 -5.126 -8.779 1.00 94.88 86 LEU A N 1
ATOM 655 C CA . LEU A 1 86 ? 0.429 -5.506 -7.395 1.00 94.88 86 LEU A CA 1
ATOM 656 C C . LEU A 1 86 ? -1.048 -5.236 -7.120 1.00 94.88 86 LEU A C 1
ATOM 658 O O . LEU A 1 86 ? -1.413 -4.110 -6.790 1.00 94.88 86 LEU A O 1
ATOM 662 N N . SER A 1 87 ? -1.900 -6.250 -7.244 1.00 95.62 87 SER A N 1
ATOM 663 C CA . SER A 1 87 ? -3.342 -6.097 -7.054 1.00 95.62 87 SER A CA 1
ATOM 664 C C . SER A 1 87 ? -3.686 -6.061 -5.564 1.00 95.62 87 SER A C 1
ATOM 666 O O . SER A 1 87 ? -3.907 -7.097 -4.924 1.00 95.62 87 SER A O 1
ATOM 668 N N . VAL A 1 88 ? -3.713 -4.853 -4.997 1.00 97.00 88 VAL A N 1
ATOM 669 C CA . VAL A 1 88 ? -3.864 -4.608 -3.553 1.00 97.00 88 VAL A CA 1
ATOM 670 C C . VAL A 1 88 ? -5.045 -3.691 -3.253 1.00 97.00 88 VAL A C 1
ATOM 672 O O . VAL A 1 88 ? -5.491 -2.925 -4.111 1.00 97.00 88 VAL A O 1
ATOM 675 N N . SER A 1 89 ? -5.583 -3.783 -2.038 1.00 96.38 89 SER A N 1
ATOM 676 C CA . SER A 1 89 ? -6.639 -2.881 -1.577 1.00 96.38 89 SER A CA 1
ATOM 677 C C . SER A 1 89 ? -6.083 -1.561 -1.049 1.00 96.38 89 SER A C 1
ATOM 679 O O . SER A 1 89 ? -4.912 -1.442 -0.681 1.00 96.38 89 SER A O 1
ATOM 681 N N . LEU A 1 90 ? -6.949 -0.548 -0.963 1.00 96.38 90 LEU A N 1
ATOM 682 C CA . LEU A 1 90 ? -6.579 0.751 -0.397 1.00 96.38 90 LEU A CA 1
ATOM 683 C C . LEU A 1 90 ? -6.157 0.625 1.078 1.00 96.38 90 LEU A C 1
ATOM 685 O O . LEU A 1 90 ? -5.229 1.307 1.511 1.00 96.38 90 LEU A O 1
ATOM 689 N N . LEU A 1 91 ? -6.803 -0.265 1.841 1.00 96.44 91 LEU A N 1
ATOM 690 C CA . LEU A 1 91 ? -6.423 -0.543 3.226 1.00 96.44 91 LEU A CA 1
ATOM 691 C C . LEU A 1 91 ? -5.044 -1.209 3.326 1.00 96.44 91 LEU A C 1
ATOM 693 O O . LEU A 1 91 ? -4.266 -0.845 4.207 1.00 96.44 91 LEU A O 1
ATOM 697 N N . GLU A 1 92 ? -4.726 -2.153 2.439 1.00 97.25 92 GLU A N 1
ATOM 698 C CA . GLU A 1 92 ? -3.401 -2.785 2.384 1.00 97.25 92 GLU A CA 1
ATOM 699 C C . GLU A 1 92 ? -2.319 -1.749 2.066 1.00 97.25 92 GLU A C 1
ATOM 701 O O . GLU A 1 92 ? -1.321 -1.665 2.781 1.00 97.25 92 GLU A O 1
ATOM 706 N N . LEU A 1 93 ? -2.554 -0.890 1.068 1.00 97.69 93 LEU A N 1
ATOM 707 C CA . LEU A 1 93 ? -1.628 0.184 0.712 1.00 97.69 93 LEU A CA 1
ATOM 708 C C . LEU A 1 93 ? -1.401 1.149 1.885 1.00 97.69 93 LEU A C 1
ATOM 710 O O . LEU A 1 93 ? -0.260 1.443 2.240 1.00 97.69 93 LEU A O 1
ATOM 714 N N . ALA A 1 94 ? -2.477 1.603 2.534 1.00 96.94 94 ALA A N 1
ATOM 715 C CA . ALA A 1 94 ? -2.379 2.474 3.704 1.00 96.94 94 ALA A CA 1
ATOM 716 C C . ALA A 1 94 ? -1.621 1.801 4.862 1.00 96.94 94 ALA A C 1
ATOM 718 O O . ALA A 1 94 ? -0.846 2.460 5.551 1.00 96.94 94 ALA A O 1
ATOM 719 N N . THR A 1 95 ? -1.808 0.491 5.055 1.00 97.31 95 THR A N 1
ATOM 720 C CA . THR A 1 95 ? -1.090 -0.297 6.070 1.00 97.31 95 THR A CA 1
ATOM 721 C C . THR A 1 95 ? 0.403 -0.382 5.756 1.00 97.31 95 THR A C 1
ATOM 723 O O . THR A 1 95 ? 1.226 -0.172 6.648 1.00 97.31 95 THR A O 1
ATOM 726 N N . ALA A 1 96 ? 0.767 -0.628 4.496 1.00 97.81 96 ALA A N 1
ATOM 727 C CA . ALA A 1 96 ? 2.160 -0.713 4.068 1.00 97.81 96 ALA A CA 1
ATOM 728 C C . ALA A 1 96 ? 2.902 0.610 4.280 1.00 97.81 96 ALA A C 1
ATOM 730 O O . ALA A 1 96 ? 3.975 0.635 4.879 1.00 97.81 96 ALA A O 1
ATOM 731 N N . TYR A 1 97 ? 2.296 1.730 3.890 1.00 97.06 97 TYR A N 1
ATOM 732 C CA . TYR A 1 97 ? 2.897 3.042 4.124 1.00 97.06 97 TYR A CA 1
ATOM 733 C C . TYR A 1 97 ? 2.892 3.465 5.595 1.00 97.06 97 TYR A C 1
ATOM 735 O O . TYR A 1 97 ? 3.828 4.137 6.022 1.00 97.06 97 TYR A O 1
ATOM 743 N N . ALA A 1 98 ? 1.898 3.056 6.391 1.00 96.06 98 ALA A N 1
ATOM 744 C CA . ALA A 1 98 ? 1.929 3.274 7.838 1.00 96.06 98 ALA A CA 1
ATOM 745 C C . ALA A 1 98 ? 3.081 2.495 8.485 1.00 96.06 98 ALA A C 1
ATOM 747 O O . ALA A 1 98 ? 3.775 3.026 9.339 1.00 96.06 98 ALA A O 1
ATOM 748 N N . THR A 1 99 ? 3.340 1.273 8.017 1.00 97.00 99 THR A N 1
ATOM 749 C CA . THR A 1 99 ? 4.495 0.480 8.453 1.00 97.00 99 THR A CA 1
ATOM 750 C C . THR A 1 99 ? 5.808 1.202 8.164 1.00 97.00 99 THR A C 1
ATOM 752 O O . THR A 1 99 ? 6.688 1.216 9.016 1.00 97.00 99 THR A O 1
ATOM 755 N N . ILE A 1 100 ? 5.934 1.837 6.993 1.00 95.50 100 ILE A N 1
ATOM 756 C CA . ILE A 1 100 ? 7.129 2.621 6.655 1.00 95.50 100 ILE A CA 1
ATOM 757 C C . ILE A 1 100 ? 7.258 3.863 7.538 1.00 95.50 100 ILE A C 1
ATOM 759 O O . ILE A 1 100 ? 8.336 4.138 8.062 1.00 95.50 100 ILE A O 1
ATOM 763 N N . LEU A 1 101 ? 6.160 4.596 7.721 1.00 92.81 101 LEU A N 1
ATOM 764 C CA . LEU A 1 101 ? 6.120 5.803 8.545 1.00 92.81 101 LEU A CA 1
ATOM 765 C C . LEU A 1 101 ? 6.535 5.530 10.003 1.00 92.81 101 LEU A C 1
ATOM 767 O O . LEU A 1 101 ? 7.258 6.338 10.587 1.00 92.81 101 LEU A O 1
ATOM 771 N N . GLU A 1 102 ? 6.123 4.381 10.542 1.00 93.06 102 GLU A N 1
ATOM 772 C CA . GLU A 1 102 ? 6.404 3.899 11.903 1.00 93.06 102 GLU A CA 1
ATOM 773 C C . GLU A 1 102 ? 7.715 3.091 12.013 1.00 93.06 102 GLU A C 1
ATOM 775 O O . GLU A 1 102 ? 7.898 2.311 12.947 1.00 93.06 102 GLU A O 1
ATOM 780 N N . GLY A 1 103 ? 8.626 3.218 11.043 1.00 94.06 103 GLY A N 1
ATOM 781 C CA . GLY A 1 103 ? 9.961 2.611 11.113 1.00 94.06 103 GLY A CA 1
ATOM 782 C C . GLY A 1 103 ? 9.983 1.081 11.090 1.00 94.06 103 GLY A C 1
ATOM 783 O O . GLY A 1 103 ? 10.859 0.455 11.667 1.00 94.06 103 GLY A O 1
ATOM 784 N N . GLY A 1 104 ? 9.009 0.451 10.436 1.00 96.44 104 GLY A N 1
ATOM 785 C CA . GLY A 1 104 ? 8.917 -1.008 10.346 1.00 96.44 104 GLY A CA 1
ATOM 786 C C . GLY A 1 104 ? 8.011 -1.636 11.398 1.00 96.44 104 GLY A C 1
ATOM 787 O O . GLY A 1 104 ? 7.798 -2.848 11.381 1.00 96.44 104 GLY A O 1
ATOM 788 N N . SER A 1 105 ? 7.395 -0.833 12.263 1.00 96.88 105 SER A N 1
ATOM 789 C CA . SER A 1 105 ? 6.338 -1.278 13.171 1.00 96.88 105 SER A CA 1
ATOM 790 C C . SER A 1 105 ? 4.984 -1.302 12.459 1.00 96.88 105 SER A C 1
ATOM 792 O O . SER A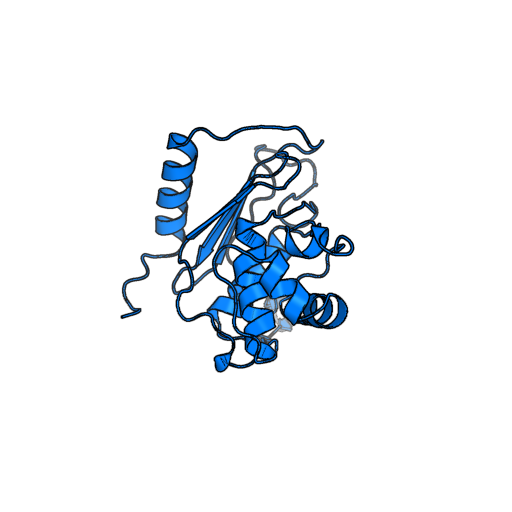 1 105 ? 4.284 -0.295 12.399 1.00 96.88 105 SER A O 1
ATOM 794 N N . ARG A 1 106 ? 4.566 -2.457 11.922 1.00 97.50 106 ARG A N 1
ATOM 795 C CA . ARG A 1 106 ? 3.274 -2.581 11.226 1.00 97.50 106 ARG A CA 1
ATOM 796 C C . ARG A 1 106 ? 2.110 -2.539 12.220 1.00 97.50 106 ARG A C 1
ATOM 798 O O . ARG A 1 106 ? 1.964 -3.483 13.003 1.00 97.50 106 ARG A O 1
ATOM 805 N N . PRO A 1 107 ? 1.218 -1.536 12.168 1.00 95.00 107 PRO A N 1
ATOM 806 C CA . PRO A 1 107 ? 0.069 -1.483 13.062 1.00 95.00 107 PRO A CA 1
ATOM 807 C C . PRO A 1 107 ? -1.025 -2.472 12.636 1.00 95.00 107 PRO A C 1
ATOM 809 O O . PRO A 1 107 ? -1.310 -2.646 11.450 1.00 95.00 107 PRO A O 1
ATOM 812 N N . ALA A 1 108 ? -1.720 -3.068 13.604 1.00 94.62 108 ALA A N 1
ATOM 813 C CA . ALA A 1 108 ? -2.961 -3.787 13.341 1.00 94.62 108 ALA A CA 1
ATOM 814 C C . ALA A 1 108 ? -4.070 -2.808 12.920 1.00 94.62 108 ALA A C 1
ATOM 816 O O . ALA A 1 108 ? -4.503 -1.948 13.697 1.00 94.62 108 ALA A O 1
ATOM 817 N N . THR A 1 109 ? -4.585 -2.951 11.700 1.00 93.06 109 THR A N 1
ATOM 818 C CA . THR A 1 109 ? -5.675 -2.113 11.200 1.00 93.06 109 THR A CA 1
ATOM 819 C C . THR A 1 109 ? -7.030 -2.633 11.672 1.00 93.06 109 THR A C 1
ATOM 821 O O . THR A 1 109 ? -7.523 -3.674 11.253 1.00 93.06 109 THR A O 1
ATOM 824 N N . VAL A 1 110 ? -7.652 -1.897 12.598 1.00 93.44 110 VAL A N 1
ATOM 825 C CA . VAL A 1 110 ? -8.943 -2.276 13.195 1.00 93.44 110 VAL A CA 1
ATOM 826 C C . VAL A 1 110 ? -9.955 -1.134 13.153 1.00 93.44 110 VAL A C 1
ATOM 828 O O . VAL A 1 110 ? -9.589 0.045 13.261 1.00 93.44 110 VAL A O 1
ATOM 831 N N . PHE A 1 111 ? -11.230 -1.508 13.022 1.00 92.50 111 PHE A N 1
ATOM 832 C CA . PHE A 1 111 ? -12.388 -0.619 13.166 1.00 92.50 111 PHE A CA 1
ATOM 833 C C . PHE A 1 111 ? -12.964 -0.638 14.584 1.00 92.50 111 PHE A C 1
ATOM 835 O O . PHE A 1 111 ? -13.363 0.398 15.101 1.00 92.50 111 PHE A O 1
ATOM 842 N N . ILE A 1 112 ? -12.968 -1.806 15.231 1.00 94.44 112 ILE A N 1
ATOM 843 C CA . ILE A 1 112 ? -13.560 -2.006 16.556 1.00 94.44 112 ILE A CA 1
ATOM 844 C C . ILE A 1 112 ? -12.436 -2.236 17.567 1.00 94.44 112 ILE A C 1
ATOM 846 O O . ILE A 1 112 ? -11.642 -3.167 17.415 1.00 94.44 112 ILE A O 1
ATOM 850 N N . ARG A 1 113 ? -12.371 -1.388 18.600 1.00 93.69 113 ARG A N 1
ATOM 851 C CA . ARG A 1 113 ? -11.434 -1.542 19.729 1.00 93.69 113 ARG A CA 1
ATOM 852 C C . ARG A 1 113 ? -12.092 -2.105 20.979 1.00 93.69 113 ARG A C 1
ATOM 854 O O . ARG A 1 113 ? -11.444 -2.826 21.725 1.00 93.69 113 ARG A O 1
ATOM 861 N N . LYS A 1 114 ? -13.359 -1.780 21.211 1.00 95.38 114 LYS A N 1
ATOM 862 C CA . LYS A 1 114 ? -14.094 -2.189 22.404 1.00 95.38 114 LYS A CA 1
ATOM 863 C C . LYS A 1 114 ? -15.556 -2.412 22.040 1.00 95.38 114 LYS A C 1
ATOM 865 O O . LYS A 1 114 ? -16.107 -1.634 21.266 1.00 95.38 114 LYS A O 1
ATOM 870 N N . VAL A 1 115 ? -16.152 -3.474 22.570 1.00 96.94 115 VAL A N 1
ATOM 871 C CA . VAL A 1 115 ? -17.599 -3.716 22.537 1.00 96.94 115 VAL A CA 1
ATOM 872 C C . VAL A 1 115 ? -18.050 -3.878 23.976 1.00 96.94 115 VAL A C 1
ATOM 874 O O . VAL A 1 115 ? -17.475 -4.670 24.726 1.00 96.94 115 VAL A O 1
ATOM 877 N N . GLU A 1 116 ? -19.068 -3.126 24.365 1.00 97.06 116 GLU A N 1
ATOM 878 C CA . GLU A 1 116 ? -19.595 -3.099 25.725 1.00 97.06 116 GLU A CA 1
ATOM 879 C C . GLU A 1 116 ? -21.094 -3.382 25.694 1.00 97.06 116 GLU A C 1
ATOM 881 O O . GLU A 1 116 ? -21.788 -3.004 24.753 1.00 97.06 116 GLU A O 1
ATOM 886 N N . ASN A 1 117 ? -21.567 -4.082 26.718 1.00 95.50 117 ASN A N 1
ATOM 887 C CA . ASN A 1 117 ? -22.970 -4.116 27.103 1.00 95.50 117 ASN A CA 1
ATOM 888 C C . ASN A 1 117 ? -23.154 -3.206 28.329 1.00 95.50 117 ASN A C 1
ATOM 890 O O . ASN A 1 117 ? -22.157 -2.812 28.933 1.00 95.50 117 ASN A O 1
ATOM 894 N N . THR A 1 118 ? -24.398 -2.931 28.726 1.00 94.31 118 THR A N 1
ATOM 895 C CA . THR A 1 118 ? -24.762 -2.030 29.835 1.00 94.31 118 THR A CA 1
ATOM 896 C C . THR A 1 118 ? -23.897 -2.221 31.084 1.00 94.31 118 THR A C 1
ATOM 898 O O . THR A 1 118 ? -23.424 -1.239 31.646 1.00 94.31 118 THR A O 1
ATOM 901 N N . ASP A 1 119 ? -23.610 -3.475 31.453 1.00 94.81 119 ASP A N 1
ATOM 902 C CA . ASP A 1 119 ? -22.937 -3.794 32.720 1.00 94.81 119 ASP A CA 1
ATOM 903 C C . ASP A 1 119 ? -21.517 -4.366 32.559 1.00 94.81 119 ASP A C 1
ATOM 905 O O . ASP A 1 119 ? -20.831 -4.606 33.552 1.00 94.81 119 ASP A O 1
ATOM 909 N N . ARG A 1 120 ? -21.056 -4.655 31.331 1.00 95.06 120 ARG A N 1
ATOM 910 C CA . ARG A 1 120 ? -19.750 -5.312 31.123 1.00 95.06 120 ARG A CA 1
ATOM 911 C C . ARG A 1 120 ? -19.125 -5.054 29.760 1.00 95.06 120 ARG A C 1
ATOM 913 O O . ARG A 1 120 ? -19.808 -4.990 28.740 1.00 95.06 120 ARG A O 1
ATOM 920 N N . THR A 1 121 ? -17.795 -5.055 29.712 1.00 96.62 121 THR A N 1
ATOM 921 C CA . THR A 1 121 ? -17.053 -5.160 28.450 1.00 96.62 121 THR A CA 1
ATOM 922 C C . THR A 1 121 ? -17.178 -6.581 27.888 1.00 96.62 121 THR A C 1
ATOM 924 O O . THR A 1 121 ? -16.824 -7.551 28.552 1.00 96.62 121 THR A O 1
ATOM 927 N N . LEU A 1 122 ? -17.683 -6.706 26.660 1.00 96.88 122 LEU A N 1
ATOM 928 C CA . LEU A 1 122 ? -17.798 -7.977 25.933 1.00 96.88 122 LEU A CA 1
ATOM 929 C C . LEU A 1 122 ? -16.531 -8.296 25.141 1.00 96.88 122 LEU A C 1
ATOM 931 O O . LEU A 1 122 ? -16.190 -9.456 24.932 1.00 96.88 122 LEU A O 1
ATOM 935 N N . PHE A 1 123 ? -15.851 -7.253 24.673 1.00 96.81 123 PHE A N 1
ATOM 936 C CA . PHE A 1 123 ? -14.652 -7.370 23.866 1.00 96.81 123 PHE A CA 1
ATOM 937 C C . PHE A 1 123 ? -13.764 -6.147 24.065 1.00 96.81 123 PHE A C 1
ATOM 939 O O . PHE A 1 123 ? -14.247 -5.016 24.074 1.00 96.81 123 PHE A O 1
ATOM 946 N N . SER A 1 124 ? -12.459 -6.372 24.166 1.00 95.94 124 SER A N 1
ATOM 947 C CA . SER A 1 124 ? -11.445 -5.324 24.136 1.00 95.94 124 SER A CA 1
ATOM 948 C C . SER A 1 124 ? -10.264 -5.810 23.310 1.00 95.94 124 SER A C 1
ATOM 950 O O . SER A 1 124 ? -9.813 -6.945 23.467 1.00 95.94 124 SER A O 1
ATOM 952 N N . ARG A 1 125 ? -9.770 -4.952 22.422 1.00 94.19 125 ARG A N 1
ATOM 953 C CA . ARG A 1 125 ? -8.582 -5.195 21.612 1.00 94.19 125 ARG A CA 1
ATOM 954 C C . ARG A 1 125 ? -7.557 -4.100 21.900 1.00 94.19 125 ARG A C 1
ATOM 956 O O . ARG A 1 125 ? -7.757 -2.969 21.442 1.00 94.19 125 ARG A O 1
ATOM 963 N N . PRO A 1 126 ? -6.470 -4.409 22.628 1.00 92.50 126 PRO A N 1
ATOM 964 C CA . PRO A 1 126 ? -5.372 -3.466 22.777 1.00 92.50 126 PRO A CA 1
ATOM 965 C C . PRO A 1 126 ? -4.707 -3.198 21.414 1.00 92.50 126 PRO A C 1
ATOM 967 O O . PRO A 1 126 ? -4.863 -4.000 20.484 1.00 92.50 126 PRO A O 1
ATOM 970 N N . PRO A 1 127 ? -3.972 -2.082 21.264 1.00 90.56 127 PRO A N 1
ATOM 971 C CA . PRO A 1 127 ? -3.123 -1.869 20.099 1.00 90.56 127 PRO A CA 1
ATOM 972 C C . PRO A 1 127 ? -2.182 -3.061 19.896 1.00 90.56 127 PRO A C 1
ATOM 974 O O . PRO A 1 127 ? -1.566 -3.536 20.846 1.00 90.56 127 PRO A O 1
ATOM 977 N N . ALA A 1 128 ? -2.083 -3.537 18.658 1.00 94.25 128 ALA A N 1
ATOM 978 C CA . ALA A 1 128 ? -1.154 -4.589 18.270 1.00 94.25 128 ALA A CA 1
ATOM 979 C C . ALA A 1 128 ? -0.250 -4.066 17.155 1.00 94.25 128 ALA A C 1
ATOM 981 O O . ALA A 1 128 ? -0.713 -3.364 16.251 1.00 94.25 128 ALA A O 1
ATOM 982 N N . ILE A 1 129 ? 1.034 -4.397 17.252 1.00 95.62 129 ILE A N 1
ATOM 983 C CA . ILE A 1 129 ? 2.093 -3.981 16.335 1.00 95.62 129 ILE A CA 1
ATOM 984 C C . ILE A 1 129 ? 2.884 -5.234 15.963 1.00 95.62 129 ILE A C 1
ATOM 986 O O . ILE A 1 129 ? 3.131 -6.087 16.816 1.00 95.62 129 ILE A O 1
ATOM 990 N N . PHE A 1 130 ? 3.266 -5.349 14.696 1.00 96.81 130 PHE A N 1
ATOM 991 C CA . PHE A 1 130 ? 4.021 -6.480 14.168 1.00 96.81 130 PHE A CA 1
ATOM 992 C C . PHE A 1 130 ? 5.329 -5.983 13.538 1.00 96.81 130 PHE A C 1
ATOM 994 O O . PHE A 1 130 ? 5.275 -5.084 12.700 1.00 96.81 130 PHE A O 1
ATOM 1001 N N . PRO A 1 131 ? 6.495 -6.552 13.884 1.00 97.62 131 PRO A N 1
ATOM 1002 C CA . PRO A 1 131 ? 7.765 -6.134 13.298 1.00 97.62 131 PRO A CA 1
ATOM 1003 C C . PRO A 1 131 ? 7.854 -6.550 11.823 1.00 97.62 131 PRO A C 1
ATOM 1005 O O . PRO A 1 131 ? 7.772 -7.734 11.480 1.00 97.62 131 PRO A O 1
ATOM 1008 N N . ALA A 1 132 ? 8.045 -5.575 10.940 1.00 98.06 132 ALA A N 1
ATOM 1009 C CA . ALA A 1 132 ? 8.072 -5.764 9.494 1.00 98.06 132 ALA A CA 1
ATOM 1010 C C . ALA A 1 132 ? 9.463 -5.570 8.876 1.00 98.06 132 ALA A C 1
ATOM 1012 O O . ALA A 1 132 ? 9.787 -6.270 7.921 1.00 98.06 132 ALA A O 1
ATOM 1013 N N . PHE A 1 133 ? 10.274 -4.669 9.426 1.00 97.56 133 PHE A N 1
ATOM 1014 C CA . PHE A 1 133 ? 11.677 -4.425 9.075 1.00 97.56 133 PHE A CA 1
ATOM 1015 C C . PHE A 1 133 ? 12.339 -3.605 10.199 1.00 97.56 133 PHE A C 1
ATOM 1017 O O . PHE A 1 133 ? 11.645 -3.219 11.140 1.00 97.56 133 PHE A O 1
ATOM 1024 N N . ASN A 1 134 ? 13.649 -3.360 10.129 1.00 96.94 134 ASN A N 1
ATOM 1025 C CA . ASN A 1 134 ? 14.382 -2.588 11.144 1.00 96.94 134 ASN A CA 1
ATOM 1026 C C . ASN A 1 134 ? 14.670 -1.148 10.687 1.00 96.94 134 ASN A C 1
ATOM 1028 O O . ASN A 1 134 ? 14.888 -0.922 9.501 1.00 96.94 134 ASN A O 1
ATOM 1032 N N . ASP A 1 135 ? 14.816 -0.204 11.620 1.00 92.56 135 ASP A N 1
ATOM 1033 C CA . ASP A 1 135 ? 14.955 1.245 11.365 1.00 92.56 135 ASP A CA 1
ATOM 1034 C C . ASP A 1 135 ? 15.953 1.649 10.258 1.00 92.56 135 ASP A C 1
ATOM 1036 O O . ASP A 1 135 ? 15.697 2.593 9.514 1.00 92.56 135 ASP A O 1
ATOM 1040 N N . HIS A 1 136 ? 17.066 0.924 10.085 1.00 94.44 136 HIS A N 1
ATOM 1041 C CA . HIS A 1 136 ? 18.038 1.175 9.005 1.00 94.44 136 HIS A CA 1
ATOM 1042 C C . HIS A 1 136 ? 17.464 1.049 7.579 1.00 94.44 136 HIS A C 1
ATOM 1044 O O . HIS A 1 136 ? 18.076 1.526 6.627 1.00 94.44 136 HIS A O 1
ATOM 1050 N N . ALA A 1 137 ? 16.304 0.407 7.422 1.00 96.75 137 ALA A N 1
ATOM 1051 C CA . ALA A 1 137 ? 15.651 0.206 6.137 1.00 96.75 137 ALA A CA 1
ATOM 1052 C C . ALA A 1 137 ? 14.749 1.378 5.719 1.00 96.75 137 ALA A C 1
ATOM 1054 O O . ALA A 1 137 ? 14.177 1.367 4.626 1.00 96.75 137 ALA A O 1
ATOM 1055 N N . ILE A 1 138 ? 14.594 2.392 6.577 1.00 92.56 138 ILE A N 1
ATOM 1056 C CA . ILE A 1 138 ? 13.846 3.603 6.244 1.00 92.56 138 ILE A CA 1
ATOM 1057 C C . ILE A 1 138 ? 14.639 4.380 5.179 1.00 92.56 138 ILE A C 1
ATOM 1059 O O . ILE A 1 138 ? 15.787 4.747 5.431 1.00 92.56 138 ILE A O 1
ATOM 1063 N N . PRO A 1 139 ? 14.057 4.671 3.999 1.00 88.06 139 PRO A N 1
ATOM 1064 C CA . PRO A 1 139 ? 14.737 5.468 2.986 1.00 88.06 139 PRO A CA 1
ATOM 1065 C C . PRO A 1 139 ? 15.090 6.860 3.523 1.00 88.06 139 PRO A C 1
ATOM 1067 O O . PRO A 1 139 ? 14.231 7.523 4.107 1.00 88.06 139 PRO A O 1
ATOM 1070 N N . GLU A 1 140 ? 16.316 7.333 3.266 1.00 85.69 140 GLU A N 1
ATOM 1071 C CA . GLU A 1 140 ? 16.782 8.660 3.713 1.00 85.69 140 GLU A CA 1
ATOM 1072 C C . GLU A 1 140 ? 15.830 9.786 3.285 1.00 85.69 140 GLU A C 1
ATOM 1074 O O . GLU A 1 140 ? 15.549 10.716 4.040 1.00 85.69 140 GLU A O 1
ATOM 1079 N N . LYS A 1 141 ? 15.299 9.681 2.062 1.00 84.44 141 LYS A N 1
ATOM 1080 C CA . LYS A 1 141 ? 14.298 10.593 1.512 1.00 84.44 141 LYS A CA 1
ATOM 1081 C C . LYS A 1 141 ? 12.962 9.874 1.409 1.00 84.44 141 LYS A C 1
ATOM 1083 O O . LYS A 1 141 ? 12.645 9.277 0.383 1.00 84.44 141 LYS A O 1
ATOM 1088 N N . LEU A 1 142 ? 12.161 9.952 2.467 1.00 86.69 142 LEU A N 1
ATOM 1089 C CA . LEU A 1 142 ? 10.778 9.486 2.428 1.00 86.69 142 LEU A CA 1
ATOM 1090 C C . LEU A 1 142 ? 9.866 10.608 1.889 1.00 86.69 142 LEU A C 1
ATOM 1092 O O . LEU A 1 142 ? 9.709 11.633 2.561 1.00 86.69 142 LEU A O 1
ATOM 1096 N N . PRO A 1 143 ? 9.252 10.460 0.700 1.00 86.75 143 PRO A N 1
ATOM 1097 C CA . PRO A 1 143 ? 8.339 11.470 0.180 1.00 86.75 143 PRO A CA 1
ATOM 1098 C C . PRO A 1 143 ? 7.103 11.605 1.077 1.00 86.75 143 PRO A C 1
ATOM 1100 O O . PRO A 1 143 ? 6.416 10.633 1.376 1.00 86.75 143 PRO A O 1
ATOM 1103 N N . VAL A 1 144 ? 6.776 12.839 1.471 1.00 88.00 144 VAL A N 1
ATOM 1104 C CA . VAL A 1 144 ? 5.571 13.137 2.275 1.00 88.00 144 VAL A CA 1
ATOM 1105 C C . VAL A 1 144 ? 4.270 12.982 1.483 1.00 88.00 144 VAL A C 1
ATOM 1107 O O . VAL A 1 144 ? 3.191 12.886 2.063 1.00 88.00 144 VAL A O 1
ATOM 1110 N N . PHE A 1 145 ? 4.367 12.977 0.156 1.00 92.38 145 PHE A N 1
ATOM 1111 C CA . PHE A 1 145 ? 3.259 12.777 -0.762 1.00 92.38 145 PHE A CA 1
ATOM 1112 C C . PHE A 1 145 ? 3.749 11.982 -1.966 1.00 92.38 145 PHE A C 1
ATOM 1114 O O . PHE A 1 145 ? 4.740 12.353 -2.594 1.00 92.38 145 PHE A O 1
ATOM 1121 N N . LEU A 1 146 ? 3.028 10.920 -2.295 1.00 94.19 146 LEU A N 1
ATOM 1122 C CA . LEU A 1 146 ? 3.255 10.086 -3.460 1.00 94.19 146 LEU A CA 1
ATOM 1123 C C . LEU A 1 146 ? 2.020 10.132 -4.344 1.00 94.19 146 LEU A C 1
ATOM 1125 O O . LEU A 1 146 ? 0.889 10.140 -3.853 1.00 94.19 146 LEU A O 1
ATOM 1129 N N . SER A 1 147 ? 2.238 10.126 -5.651 1.00 95.19 147 SER A N 1
ATOM 1130 C CA . SER A 1 147 ? 1.174 9.974 -6.631 1.00 95.19 147 SER A CA 1
ATOM 1131 C C . SER A 1 147 ? 1.683 9.223 -7.841 1.00 95.19 147 SER A C 1
ATOM 1133 O O . SER A 1 147 ? 2.795 9.492 -8.289 1.00 95.19 147 SER A O 1
ATOM 1135 N N . GLY A 1 148 ? 0.855 8.354 -8.397 1.00 95.06 148 GLY A N 1
ATOM 1136 C CA . GLY A 1 148 ? 1.250 7.526 -9.525 1.00 95.06 148 GLY A CA 1
ATOM 1137 C C . GLY A 1 148 ? 0.067 6.844 -10.170 1.00 95.06 148 GLY A C 1
ATOM 1138 O O . GLY A 1 148 ? -1.071 6.934 -9.694 1.00 95.06 148 GLY A O 1
ATOM 1139 N N . GLN A 1 149 ? 0.352 6.191 -11.286 1.00 96.19 149 GLN A N 1
ATOM 1140 C CA . GLN A 1 149 ? -0.655 5.557 -12.115 1.00 96.19 149 GLN A CA 1
ATOM 1141 C C . GLN A 1 149 ? -0.255 4.114 -12.405 1.00 96.19 149 GLN A C 1
ATOM 1143 O O . GLN A 1 149 ? 0.915 3.831 -12.660 1.00 96.19 149 GLN A O 1
ATOM 1148 N N . SER A 1 150 ? -1.224 3.199 -12.419 1.00 97.19 150 SER A N 1
ATOM 1149 C CA . 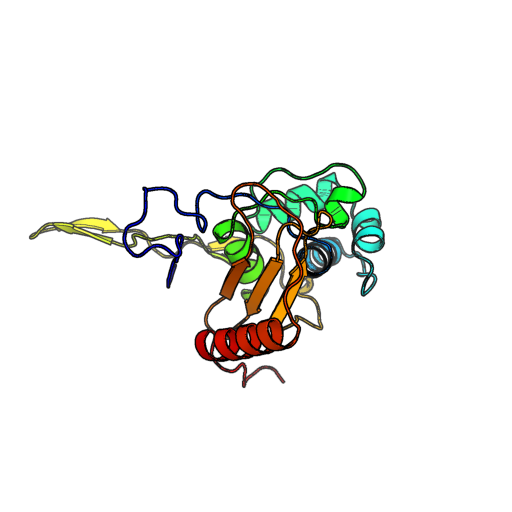SER A 1 150 ? -0.959 1.822 -12.834 1.00 97.19 150 SER A CA 1
ATOM 1150 C C . SER A 1 150 ? -0.447 1.771 -14.278 1.00 97.19 150 SER A C 1
ATOM 1152 O O . SER A 1 150 ? -0.766 2.638 -15.097 1.00 97.19 150 SER A O 1
ATOM 1154 N N . LEU A 1 151 ? 0.315 0.727 -14.628 1.00 95.62 151 LEU A N 1
ATOM 1155 C CA . LEU A 1 151 ? 0.856 0.544 -15.987 1.00 95.62 151 LEU A CA 1
ATOM 1156 C C . LEU A 1 151 ? -0.239 0.535 -17.061 1.00 95.62 151 LEU A C 1
ATOM 1158 O O . LEU A 1 151 ? -0.047 1.022 -18.175 1.00 95.62 151 LEU A O 1
ATOM 1162 N N . SER A 1 152 ? -1.412 0.003 -16.711 1.00 95.25 152 SER A N 1
ATOM 1163 C CA . SER A 1 152 ? -2.584 -0.032 -17.583 1.00 95.25 152 SER A CA 1
ATOM 1164 C C . SER A 1 152 ? -3.225 1.344 -17.787 1.00 95.25 152 SER A C 1
ATOM 1166 O O . SER A 1 152 ? -4.054 1.479 -18.686 1.00 95.25 152 SER A O 1
ATOM 1168 N N . GLN A 1 153 ? -2.835 2.349 -16.993 1.00 96.62 153 GLN A N 1
ATOM 1169 C CA . GLN A 1 153 ? -3.425 3.686 -16.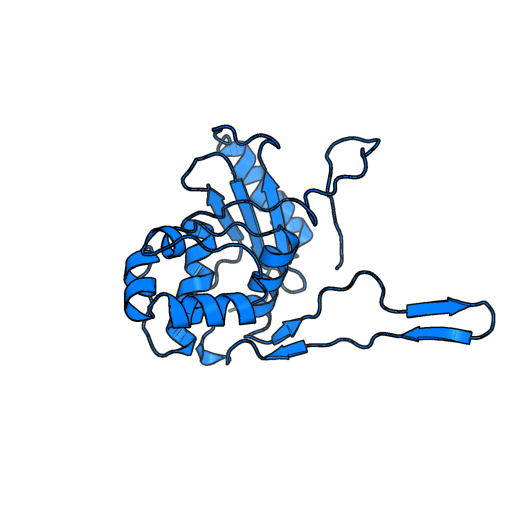883 1.00 96.62 153 GLN A CA 1
ATOM 1170 C C . GLN A 1 153 ? -4.888 3.683 -16.418 1.00 96.62 153 GLN A C 1
ATOM 1172 O O . GLN A 1 153 ? -5.624 4.645 -16.655 1.00 96.62 153 GLN A O 1
ATOM 1177 N N . ALA A 1 154 ? -5.322 2.603 -15.766 1.00 97.50 154 ALA A N 1
ATOM 1178 C CA . ALA A 1 154 ? -6.693 2.434 -15.293 1.00 97.50 154 ALA A CA 1
ATOM 1179 C C . ALA A 1 154 ? -6.899 2.818 -13.821 1.00 97.50 154 ALA A C 1
ATOM 1181 O O . ALA A 1 154 ? -8.047 2.948 -13.392 1.00 97.50 154 ALA A O 1
ATOM 1182 N N . ASP A 1 155 ? -5.813 3.045 -13.078 1.00 97.75 155 ASP A N 1
ATOM 1183 C CA . ASP A 1 155 ? -5.829 3.350 -11.649 1.00 97.75 155 ASP A CA 1
ATOM 1184 C C . ASP A 1 155 ? -4.894 4.508 -11.359 1.00 97.75 155 ASP A C 1
ATOM 1186 O O . ASP A 1 155 ? -3.760 4.525 -11.833 1.00 97.75 155 ASP A O 1
ATOM 1190 N N . TYR A 1 156 ? -5.361 5.458 -10.562 1.00 97.31 156 TYR A N 1
ATOM 1191 C CA . TYR A 1 156 ? -4.541 6.541 -10.051 1.00 97.31 156 TYR A CA 1
ATOM 1192 C C . TYR A 1 156 ? -4.574 6.523 -8.533 1.00 97.31 156 TYR A C 1
ATOM 1194 O O . TYR A 1 156 ? -5.648 6.490 -7.926 1.00 97.31 156 TYR A O 1
ATOM 1202 N N . TRP A 1 157 ? -3.397 6.589 -7.930 1.00 97.00 157 TRP A N 1
ATOM 1203 C CA . TRP A 1 157 ? -3.234 6.540 -6.490 1.00 97.00 157 TRP A CA 1
ATOM 1204 C C . TRP A 1 157 ? -2.561 7.794 -5.986 1.00 97.00 157 TRP A C 1
ATOM 1206 O O . TRP A 1 157 ? -1.678 8.355 -6.637 1.00 97.00 157 TRP A O 1
ATOM 1216 N N . THR A 1 158 ? -2.934 8.186 -4.776 1.00 96.25 158 THR A N 1
ATOM 1217 C CA . THR A 1 158 ? -2.148 9.120 -3.983 1.00 96.25 158 THR A CA 1
ATOM 1218 C C . THR A 1 158 ? -2.016 8.620 -2.557 1.00 96.25 158 THR A C 1
ATOM 1220 O O . THR A 1 158 ? -2.959 8.074 -1.981 1.00 96.25 158 THR A O 1
ATOM 1223 N N . VAL A 1 159 ? -0.849 8.839 -1.963 1.00 96.25 159 VAL A N 1
ATOM 1224 C CA . VAL A 1 159 ? -0.578 8.525 -0.562 1.00 96.25 159 VAL A CA 1
ATOM 1225 C C . VAL A 1 159 ? 0.083 9.731 0.083 1.00 96.25 159 VAL A C 1
ATOM 1227 O O . VAL A 1 159 ? 1.094 10.222 -0.399 1.00 96.25 159 VAL A O 1
ATOM 1230 N N . SER A 1 160 ? -0.494 10.215 1.177 1.00 94.31 160 SER A N 1
ATOM 1231 C CA . SER A 1 160 ? 0.074 11.287 1.994 1.00 94.31 160 SER A CA 1
ATOM 1232 C C . SER A 1 160 ? 0.518 10.718 3.330 1.00 94.31 160 SER A C 1
ATOM 1234 O O . SER A 1 160 ? -0.272 10.059 4.012 1.00 94.31 160 SER A O 1
ATOM 1236 N N . LEU A 1 161 ? 1.765 10.992 3.699 1.00 91.81 161 LEU A N 1
ATOM 1237 C CA . LEU A 1 161 ? 2.373 10.580 4.959 1.00 91.81 161 LEU A CA 1
ATOM 1238 C C . LEU A 1 161 ? 2.402 11.789 5.899 1.00 91.81 161 LEU A C 1
ATOM 1240 O O . LEU A 1 161 ? 3.178 12.727 5.707 1.00 91.81 161 LEU A O 1
ATOM 1244 N N . GLY A 1 162 ? 1.495 11.794 6.872 1.00 86.81 162 GLY A N 1
ATOM 1245 C CA . GLY 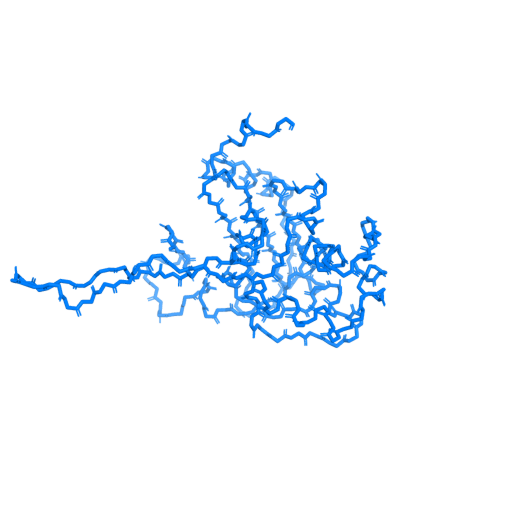A 1 162 ? 1.419 12.808 7.922 1.00 86.81 162 GLY A CA 1
ATOM 1246 C C . GLY A 1 162 ? 2.212 12.432 9.166 1.00 86.81 162 GLY A C 1
ATOM 1247 O O . GLY A 1 162 ? 2.725 11.326 9.270 1.00 86.81 162 GLY A O 1
ATOM 1248 N N . GLU A 1 163 ? 2.251 13.331 10.149 1.00 80.75 163 GLU A N 1
ATOM 1249 C CA . GLU A 1 163 ? 2.869 13.038 11.456 1.00 80.75 163 GLU A CA 1
ATOM 1250 C C . GLU A 1 163 ? 2.055 12.021 12.272 1.00 80.75 163 GLU A C 1
ATOM 1252 O O . GLU A 1 163 ? 2.606 11.319 13.109 1.00 80.75 163 GLU A O 1
ATOM 1257 N N . GLN A 1 164 ? 0.738 11.952 12.047 1.00 80.25 164 GLN A N 1
ATOM 1258 C CA . GLN A 1 164 ? -0.185 11.152 12.866 1.00 80.25 164 GLN A CA 1
ATOM 1259 C C . GLN A 1 164 ? -0.998 10.130 12.066 1.00 80.25 164 GLN A C 1
ATOM 1261 O O . GLN A 1 164 ? -1.695 9.297 12.649 1.00 80.25 164 GLN A O 1
ATOM 1266 N N . CYS A 1 165 ? -0.991 10.216 10.733 1.00 89.31 165 CYS A N 1
ATOM 1267 C CA . CYS A 1 165 ? -1.778 9.318 9.900 1.00 89.31 165 CYS A CA 1
ATOM 1268 C C . CYS A 1 165 ? -1.250 9.211 8.468 1.00 89.31 165 CYS A C 1
ATOM 1270 O O . CYS A 1 165 ? -0.611 10.119 7.934 1.00 89.31 165 CYS A O 1
ATOM 1272 N N . VAL A 1 166 ? -1.603 8.096 7.832 1.00 94.31 166 VAL A N 1
ATOM 1273 C CA . VAL A 1 166 ? -1.473 7.889 6.390 1.00 94.31 166 VAL A CA 1
ATOM 1274 C C . VAL A 1 166 ? -2.839 8.070 5.746 1.00 94.31 166 VAL A C 1
ATOM 1276 O O . VAL A 1 166 ? -3.832 7.501 6.205 1.00 94.31 166 VAL A O 1
ATOM 1279 N N . VAL A 1 167 ? -2.889 8.848 4.666 1.00 95.19 167 VAL A N 1
ATOM 1280 C CA . VAL A 1 167 ? -4.099 9.042 3.859 1.00 95.19 167 VAL A CA 1
ATOM 1281 C C . VAL A 1 167 ? -3.836 8.504 2.463 1.00 95.19 167 VAL A C 1
ATOM 1283 O O . VAL A 1 167 ? -3.069 9.103 1.714 1.00 95.19 167 VAL A O 1
ATOM 1286 N N . ALA A 1 168 ? -4.499 7.410 2.098 1.00 95.88 168 ALA A N 1
ATOM 1287 C CA . ALA A 1 168 ? -4.455 6.856 0.751 1.00 95.88 168 ALA A CA 1
ATOM 1288 C C . ALA A 1 168 ? -5.761 7.167 0.006 1.00 95.88 168 ALA A C 1
ATOM 1290 O O . ALA A 1 168 ? -6.846 7.069 0.582 1.00 95.88 168 ALA A O 1
ATOM 1291 N N . ILE A 1 169 ? -5.661 7.523 -1.273 1.00 95.94 169 ILE A N 1
ATOM 1292 C CA . ILE A 1 169 ? -6.798 7.710 -2.179 1.00 95.94 169 ILE A CA 1
ATOM 1293 C C . ILE A 1 169 ? -6.550 6.888 -3.440 1.00 95.94 169 ILE A C 1
ATOM 1295 O O . ILE A 1 169 ? -5.446 6.878 -3.980 1.00 95.94 169 ILE A O 1
ATOM 1299 N N . TRP A 1 170 ? -7.609 6.242 -3.919 1.00 96.56 170 TRP A N 1
ATOM 1300 C CA . TRP A 1 170 ? -7.671 5.636 -5.242 1.00 96.56 170 TRP A CA 1
ATOM 1301 C C . TRP A 1 170 ? -8.730 6.345 -6.082 1.00 96.56 170 TRP A C 1
ATOM 1303 O O . TRP A 1 170 ? -9.810 6.684 -5.588 1.00 96.56 170 TRP A O 1
ATOM 1313 N N . ILE A 1 171 ? -8.423 6.548 -7.358 1.00 95.56 171 ILE A N 1
ATOM 1314 C CA . ILE A 1 171 ? -9.346 7.036 -8.376 1.00 95.56 171 ILE A CA 1
ATOM 1315 C C . ILE A 1 171 ? -9.267 6.072 -9.556 1.00 95.56 171 ILE A C 1
ATOM 1317 O O . ILE A 1 171 ? -8.183 5.768 -10.047 1.00 95.56 171 ILE A O 1
ATOM 1321 N N . GLY A 1 172 ? -10.421 5.624 -10.033 1.00 95.25 172 GLY A N 1
ATOM 1322 C CA . GLY A 1 172 ? -10.519 4.747 -11.189 1.00 95.25 172 GLY A CA 1
ATOM 1323 C C . GLY A 1 172 ? -11.960 4.334 -11.453 1.00 95.25 172 GLY A C 1
ATOM 1324 O O . GLY A 1 172 ? -12.902 4.833 -10.829 1.00 95.25 172 GLY A O 1
ATOM 1325 N N . PHE A 1 173 ? -12.126 3.417 -12.397 1.00 94.69 173 PHE A N 1
ATOM 1326 C CA . PHE A 1 173 ? -13.420 2.849 -12.765 1.00 94.69 173 PHE A CA 1
ATOM 1327 C C . PHE A 1 173 ? -13.529 1.412 -12.254 1.00 94.69 173 PHE A C 1
ATOM 1329 O O . PHE A 1 173 ? -12.544 0.677 -12.250 1.00 94.69 173 PHE A O 1
ATOM 1336 N N . ASP A 1 174 ? -14.737 0.980 -11.878 1.00 93.00 174 ASP A N 1
ATOM 1337 C CA . ASP A 1 174 ? -14.965 -0.400 -11.419 1.00 93.00 174 ASP A CA 1
ATOM 1338 C C . ASP A 1 174 ? -14.548 -1.434 -12.464 1.00 93.00 174 ASP A C 1
ATOM 1340 O O . ASP A 1 174 ? -13.865 -2.412 -12.158 1.00 93.00 174 ASP A O 1
ATOM 1344 N N . GLN A 1 175 ? -14.932 -1.174 -13.710 1.00 94.44 175 GLN A N 1
ATOM 1345 C CA . GLN A 1 175 ? -14.373 -1.837 -14.876 1.00 94.44 175 GLN A CA 1
ATOM 1346 C C . GLN A 1 175 ? -13.160 -1.025 -15.335 1.00 94.44 175 GLN A C 1
ATOM 1348 O O . GLN A 1 175 ? -13.374 0.115 -15.770 1.00 94.44 175 GLN A O 1
ATOM 1353 N N . PRO A 1 176 ? -11.932 -1.575 -15.247 1.00 95.75 176 PRO A N 1
ATOM 1354 C CA . PRO A 1 176 ? -10.706 -0.861 -15.581 1.00 95.75 176 PRO A CA 1
ATOM 1355 C C . PRO A 1 176 ? -10.797 -0.172 -16.940 1.00 95.75 176 PRO A C 1
ATOM 1357 O O . PRO A 1 176 ? -11.050 -0.805 -17.965 1.00 95.75 176 PRO A O 1
ATOM 1360 N N . ARG A 1 177 ? -10.606 1.147 -16.942 1.00 97.38 177 ARG A N 1
ATOM 1361 C CA . ARG A 1 177 ? -10.633 1.985 -18.141 1.00 97.38 177 ARG A CA 1
ATOM 1362 C C . ARG A 1 177 ? -9.545 3.029 -18.040 1.00 97.38 177 ARG A C 1
ATOM 1364 O O . ARG A 1 177 ? -9.407 3.671 -17.004 1.00 97.38 177 ARG A O 1
ATOM 1371 N N . ARG A 1 178 ? -8.814 3.213 -19.140 1.00 97.69 178 ARG A N 1
ATOM 1372 C CA . ARG A 1 178 ? -7.764 4.225 -19.229 1.00 97.69 178 ARG A CA 1
ATOM 1373 C C . ARG A 1 178 ? -8.334 5.612 -19.003 1.00 97.69 178 ARG A C 1
ATOM 1375 O O . ARG A 1 178 ? -9.355 5.969 -19.590 1.00 97.69 178 ARG A O 1
ATOM 1382 N N . PHE A 1 179 ? -7.640 6.401 -18.198 1.00 97.25 179 PHE A N 1
ATOM 1383 C CA . PHE A 1 179 ? -7.962 7.804 -18.003 1.00 97.25 179 PHE A CA 1
ATOM 1384 C C . PHE A 1 179 ? -6.706 8.609 -17.683 1.00 97.25 179 PHE A C 1
ATOM 1386 O O . PHE A 1 179 ? -5.641 8.062 -17.412 1.00 97.25 179 PHE A O 1
ATOM 1393 N N . LYS A 1 180 ? -6.834 9.934 -17.720 1.00 94.00 180 LYS A N 1
ATOM 1394 C CA . LYS A 1 180 ? -5.777 10.856 -17.312 1.00 94.00 180 LYS A CA 1
ATOM 1395 C C . LYS A 1 180 ? -6.376 11.922 -16.414 1.00 94.00 180 LYS A C 1
ATOM 1397 O O . LYS A 1 180 ? -7.369 12.550 -16.779 1.00 94.00 180 LYS A O 1
ATOM 1402 N N . LEU A 1 181 ? -5.770 12.139 -15.252 1.00 92.69 181 LEU A N 1
ATOM 1403 C CA . LEU A 1 181 ? -6.158 13.248 -14.391 1.00 92.69 181 LEU A CA 1
ATOM 1404 C C . LEU A 1 181 ? -5.526 14.553 -14.886 1.00 92.69 181 LEU A C 1
ATOM 1406 O O . LEU A 1 181 ? -4.326 14.584 -15.172 1.00 92.69 181 LEU A O 1
ATOM 1410 N N . PRO A 1 182 ? -6.295 15.653 -14.959 1.00 94.19 182 PRO A N 1
ATOM 1411 C CA . PRO A 1 182 ? -5.723 16.972 -15.187 1.00 94.19 182 PRO A CA 1
ATOM 1412 C C . PRO A 1 182 ? -4.733 17.338 -14.074 1.00 94.19 182 PRO A C 1
ATOM 1414 O O . PRO A 1 182 ? -5.008 17.096 -12.898 1.00 94.19 182 PRO A O 1
ATOM 1417 N N . ALA A 1 183 ? -3.627 18.003 -14.419 1.00 91.06 183 ALA A N 1
ATOM 1418 C CA . ALA A 1 183 ? -2.619 18.438 -13.444 1.00 91.06 183 ALA A CA 1
ATOM 1419 C C . ALA A 1 183 ? -3.220 19.291 -12.308 1.00 91.06 183 ALA A C 1
ATOM 1421 O O . ALA A 1 183 ? -2.875 19.123 -11.141 1.00 91.06 183 ALA A O 1
ATOM 1422 N N . ALA A 1 184 ? -4.196 20.148 -12.627 1.00 94.12 184 ALA A N 1
ATOM 1423 C CA . ALA A 1 184 ? -4.917 20.943 -11.635 1.00 94.12 184 ALA A CA 1
ATOM 1424 C C . ALA A 1 184 ? -5.669 20.080 -10.601 1.00 94.12 184 ALA A C 1
ATOM 1426 O O . ALA A 1 184 ? -5.743 20.450 -9.430 1.00 94.12 184 ALA A O 1
ATOM 1427 N N . SER A 1 185 ? -6.206 18.926 -11.006 1.00 92.56 185 SER A N 1
ATOM 1428 C CA . SER A 1 185 ? -6.866 17.981 -10.099 1.00 92.56 185 SER A CA 1
ATOM 1429 C C . SER A 1 185 ? -5.861 17.326 -9.157 1.00 92.56 185 SER A C 1
ATOM 1431 O O . SER A 1 185 ? -6.129 17.228 -7.964 1.00 92.56 185 SER A O 1
ATOM 1433 N N . ILE A 1 186 ? -4.686 16.949 -9.669 1.00 89.81 186 ILE A N 1
ATOM 1434 C CA . ILE A 1 186 ? -3.596 16.364 -8.875 1.00 89.81 186 ILE A CA 1
ATOM 1435 C C . ILE A 1 186 ? -3.120 17.360 -7.809 1.00 89.81 186 ILE A C 1
ATOM 1437 O O . ILE A 1 186 ? -3.036 17.016 -6.633 1.00 89.81 186 ILE A O 1
ATOM 1441 N N . LEU A 1 187 ? -2.909 18.624 -8.190 1.00 90.75 187 LEU A N 1
ATOM 1442 C CA . LEU A 1 187 ? -2.527 19.687 -7.254 1.00 90.75 187 LEU A CA 1
ATOM 1443 C C . LEU A 1 187 ? -3.578 19.903 -6.155 1.00 90.75 187 LEU A C 1
ATOM 1445 O O . LEU A 1 187 ? -3.234 20.056 -4.983 1.00 90.75 187 LEU A O 1
ATOM 1449 N N . ARG A 1 188 ? -4.869 19.879 -6.513 1.00 91.44 188 ARG A N 1
ATOM 1450 C CA . ARG A 1 188 ? -5.968 19.987 -5.540 1.00 91.44 188 ARG A CA 1
ATOM 1451 C C . ARG A 1 188 ? -6.011 18.793 -4.586 1.00 91.44 188 ARG A C 1
ATOM 1453 O O . ARG A 1 188 ? -6.219 19.001 -3.393 1.00 91.44 188 ARG A O 1
ATOM 1460 N N . LEU A 1 189 ? -5.798 17.573 -5.087 1.00 89.31 189 LEU A N 1
ATOM 1461 C CA . LEU A 1 189 ? -5.733 16.358 -4.267 1.00 89.31 189 LEU A CA 1
ATOM 1462 C C . LEU A 1 189 ? -4.578 16.427 -3.267 1.00 89.31 189 LEU A C 1
ATOM 1464 O O . LEU A 1 189 ? -4.800 16.229 -2.073 1.00 89.31 189 LEU A O 1
ATOM 1468 N N . ALA A 1 190 ? -3.382 16.801 -3.729 1.00 88.12 190 ALA A N 1
ATOM 1469 C CA . ALA A 1 190 ? -2.212 16.965 -2.873 1.00 88.12 190 ALA A CA 1
ATOM 1470 C C . ALA A 1 190 ? -2.454 18.006 -1.767 1.00 88.12 190 ALA A C 1
ATOM 1472 O O . ALA A 1 190 ? -2.195 17.743 -0.591 1.00 88.12 190 ALA A O 1
ATOM 1473 N N . ALA A 1 191 ? -3.020 19.167 -2.115 1.00 88.81 191 ALA A N 1
ATOM 1474 C CA . ALA A 1 191 ? -3.352 20.207 -1.143 1.00 88.81 191 ALA A CA 1
ATOM 1475 C C . ALA A 1 191 ? -4.398 19.740 -0.112 1.00 88.81 191 ALA A C 1
ATOM 1477 O O . ALA A 1 191 ? -4.253 20.005 1.084 1.00 88.81 191 ALA A O 1
ATOM 1478 N N . ALA A 1 192 ? -5.434 19.022 -0.556 1.00 88.25 192 ALA A N 1
ATOM 1479 C CA . ALA A 1 192 ? -6.473 18.492 0.319 1.00 88.25 192 ALA A CA 1
ATOM 1480 C C . ALA A 1 192 ? -5.931 17.417 1.275 1.00 88.25 192 ALA A C 1
ATOM 1482 O O . ALA A 1 192 ? -6.187 17.491 2.476 1.00 88.25 192 ALA A O 1
ATOM 1483 N N . GLN A 1 193 ? -5.141 16.458 0.781 1.00 86.81 193 GLN A N 1
ATOM 1484 C CA . GLN A 1 193 ? -4.554 15.414 1.625 1.00 86.81 193 GLN A CA 1
ATOM 1485 C C . GLN A 1 193 ? -3.556 15.978 2.631 1.00 86.81 193 GLN A C 1
ATOM 1487 O O . GLN A 1 193 ? -3.621 15.597 3.796 1.00 86.81 193 GLN A O 1
ATOM 1492 N N . LYS A 1 194 ? -2.729 16.956 2.237 1.00 80.81 194 LYS A N 1
ATOM 1493 C CA . LYS A 1 194 ? -1.814 17.646 3.159 1.00 80.81 194 LYS A CA 1
ATOM 1494 C C . LYS A 1 194 ? -2.552 18.325 4.318 1.00 80.81 194 LYS A C 1
ATOM 1496 O O . LYS A 1 194 ? -2.040 18.376 5.434 1.00 80.81 194 LYS A O 1
ATOM 1501 N N . LYS A 1 195 ? -3.763 18.843 4.077 1.00 82.94 195 LYS A N 1
ATOM 1502 C CA . LYS A 1 195 ? -4.607 19.420 5.134 1.00 82.94 195 LYS A CA 1
ATOM 1503 C C . LYS A 1 195 ? -5.116 18.351 6.109 1.00 82.94 195 LYS A C 1
ATOM 1505 O O . LYS A 1 195 ? -5.204 18.629 7.299 1.00 82.94 195 LYS A O 1
ATOM 1510 N N . ILE A 1 196 ? -5.441 17.154 5.615 1.00 79.06 196 ILE A N 1
ATOM 1511 C CA . ILE A 1 196 ? -5.948 16.032 6.426 1.00 79.06 196 ILE A CA 1
ATOM 1512 C C . ILE A 1 196 ? -4.825 15.388 7.241 1.00 79.06 196 ILE A C 1
ATOM 1514 O O . ILE A 1 196 ? -5.016 15.091 8.415 1.00 79.06 196 ILE A O 1
ATOM 1518 N N . SER A 1 197 ? -3.656 15.185 6.634 1.00 71.31 197 SER A N 1
ATOM 1519 C CA . SER A 1 197 ? -2.536 14.485 7.266 1.00 71.31 197 SER A CA 1
ATOM 1520 C C . SER A 1 197 ? -1.793 15.323 8.317 1.00 71.31 197 SER A C 1
ATOM 1522 O O . SER A 1 197 ? -0.880 14.822 8.968 1.00 71.31 197 SER A O 1
ATOM 152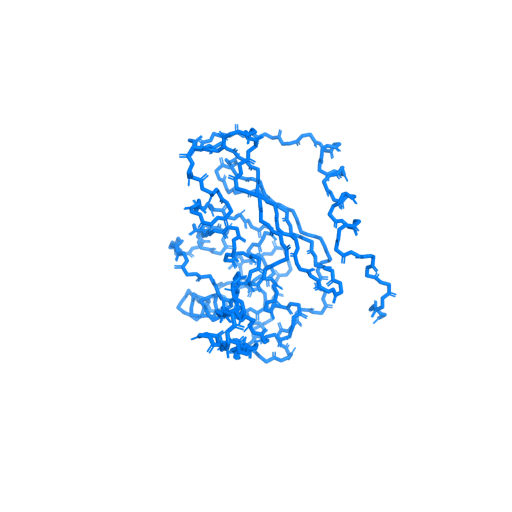4 N N . GLY A 1 198 ? -2.165 16.599 8.480 1.00 65.38 198 GLY A N 1
ATOM 1525 C CA . GLY A 1 198 ? -1.398 17.574 9.249 1.00 65.38 198 GLY A CA 1
ATOM 1526 C C . GLY A 1 198 ? -0.128 17.986 8.498 1.00 65.38 198 GLY A C 1
ATOM 1527 O O . GLY A 1 198 ? 0.507 17.189 7.806 1.00 65.38 198 GLY A O 1
ATOM 1528 N N . SER A 1 199 ? 0.243 19.264 8.584 1.00 49.47 199 SER A N 1
ATOM 1529 C CA . SER A 1 199 ? 1.492 19.739 7.984 1.00 49.47 199 SER A CA 1
ATOM 1530 C C . SER A 1 199 ? 2.663 19.138 8.757 1.00 49.47 199 SER A C 1
ATOM 1532 O O . SER A 1 199 ? 2.831 19.482 9.919 1.00 49.47 199 SER A O 1
ATOM 1534 N N . ASN A 1 200 ? 3.468 18.302 8.098 1.00 46.81 200 ASN A N 1
ATOM 1535 C CA . ASN A 1 200 ? 4.736 17.791 8.618 1.00 46.81 200 ASN A CA 1
ATOM 1536 C C . ASN A 1 200 ? 5.664 18.997 8.863 1.00 46.81 200 ASN A C 1
ATOM 1538 O O . ASN A 1 200 ? 6.221 19.556 7.916 1.00 46.81 200 ASN A O 1
ATOM 1542 N N . LYS A 1 201 ? 5.697 19.510 10.097 1.00 39.81 201 LYS A N 1
ATOM 1543 C CA . LYS A 1 201 ? 6.522 20.667 10.487 1.00 39.81 201 LYS A CA 1
ATOM 1544 C C . LYS A 1 201 ? 7.802 20.224 11.197 1.00 39.81 201 LYS A C 1
ATOM 1546 O O . LYS A 1 201 ? 8.694 21.053 11.345 1.00 39.81 201 LYS A O 1
ATOM 1551 N N . ASN A 1 202 ? 7.921 18.947 11.571 1.00 33.06 202 ASN A N 1
ATOM 1552 C CA . ASN A 1 202 ? 8.963 18.474 12.484 1.00 33.06 202 ASN A CA 1
ATOM 1553 C C . ASN A 1 202 ? 9.807 17.288 11.979 1.00 33.06 202 ASN A C 1
ATOM 1555 O O . ASN A 1 202 ? 10.133 16.390 12.751 1.00 33.06 202 ASN A O 1
ATOM 1559 N N . ARG A 1 203 ? 10.256 17.297 10.721 1.00 41.59 203 ARG A N 1
ATOM 1560 C CA . ARG A 1 203 ? 11.460 16.534 10.343 1.00 41.59 203 ARG A CA 1
ATOM 1561 C C . ARG A 1 203 ? 12.447 17.471 9.650 1.00 41.59 203 ARG A C 1
ATOM 1563 O O . ARG A 1 203 ? 12.247 17.843 8.497 1.00 41.59 203 ARG A O 1
ATOM 1570 N N . LYS A 1 204 ? 13.417 17.940 10.443 1.00 33.16 204 LYS A N 1
ATOM 1571 C CA . LYS A 1 204 ? 14.668 18.548 9.975 1.00 33.16 204 LYS A CA 1
ATOM 1572 C C . LYS A 1 204 ? 15.613 17.451 9.517 1.00 33.16 204 LYS A C 1
ATOM 1574 O O . LYS A 1 204 ? 15.570 16.379 10.160 1.00 33.16 204 LYS A O 1
#

Foldseek 3Di:
DPDAQQDPDPDDPPGRQQPHFWDFDFQQLLQQLLLLLLQLVVHHRDPPCLLVSQVVCDDVSSVLLLVLLQQPFDADDRSLNSRGRRGGHNVSSQQSVVCLLVQQWRWDDDDDAWDDDPPGTPDGDDTDTGGRGHNSSRDPDDDQKIWDAGPLQFKIKIWGAAPVGIDIDIDGDPPRDHDDDDPVVVVVVVVVVCVVRDPPPDDD

Secondary structure (DSSP, 8-state):
-------SSSS--S--TTTT--B---HHHHHHHHHHHHHHTTPPP-TT-HHHHHHHH-HHHHHHHHHHHT--SEEPSHHHHHTT-EEB-HHHHHHHHHHHHTTTEEEP--S-SEEEETTEEEEE----EEE-S-GGGS-SS--SEEEEE-TTS-EEEEEEE-SS-EEEEEEE-SS-------HHHHHHHHHHHHHHS-------

Radius of gyration: 17.51 Å; chains: 1; bounding box: 48×35×52 Å

pLDDT: mean 92.12, std 10.48, range [33.06, 98.25]